Protein AF-A0A7J7MNA2-F1 (afdb_monomer)

Radius of gyration: 24.76 Å; Cα contacts (8 Å, |Δi|>4): 534; chains: 1; bounding box: 64×57×70 Å

Foldseek 3Di:
DDPPPLVVLPDDLVLLLVLLQVDALVLQCLCLVSDVSSVQSSLARQAHEADDDPPPADLPDDSLVVLVVSLVSRDHAHAYDAHADDPNRVRDDLVSVQVSLVSNLVHQHQYYHDHDPDPDAREDDQSNLSNQNHQYDADERYEDDHDPPRQARQNHQEDHYANYHDALVRVQSNQVSHQNHAYYHAHQDAYEEHEHEHQNHAYEADEHYYDAYHYHNPPNHAEYEYEYPDPPDPVVLVRVVVVVVVPQDYAEYEYEQVCVVSVVPPPDDDNYDYDHDDDDDPDPPPDDDDDDDDDDDDDDDDDDSDQDPVSLVSSLVSSVVSVVVPVVPDDDDDPVVSVVSVVD

pLDDT: mean 74.77, std 22.13, range [22.81, 98.69]

Organism: NCBI:txid39325

InterPro domains:
  IPR032675 Leucine-rich repeat domain superfamily [G3DSA:3.80.10.10] (104-239)
  IPR036047 F-box-like domain superfamily [SSF81383] (5-53)
  IPR055411 F-box/LRR-repeat protein 15/At3g58940/PEG3-like, LRR domain [PF24758] (98-234)

Mean predicted aligned error: 13.49 Å

Solvent-accessible surface area (backbone atoms only — not comparable to full-atom values): 20051 Å² total; per-residue (Å²): 133,83,80,78,75,60,60,80,73,63,56,54,69,72,56,52,49,57,54,41,70,76,37,45,47,72,58,28,51,59,45,24,76,79,35,85,80,38,49,62,53,52,36,45,50,39,59,47,36,48,72,55,58,95,86,76,66,59,97,87,64,54,69,62,60,51,52,53,50,47,66,70,60,47,76,44,66,43,34,30,44,35,41,40,45,56,60,86,71,82,75,79,51,71,68,57,53,49,52,48,43,52,59,50,59,80,41,69,33,27,31,44,36,43,37,48,64,53,96,67,70,45,70,60,56,78,49,62,75,66,43,62,54,23,30,33,44,34,42,24,34,29,34,56,70,81,58,92,84,60,68,45,32,59,48,19,31,34,43,36,38,32,46,44,51,54,54,57,70,58,51,36,47,37,46,53,34,14,69,50,26,29,34,42,38,35,33,66,28,73,45,62,62,45,58,44,50,34,57,47,22,29,35,41,34,43,25,38,48,69,76,45,67,44,82,36,67,44,80,50,29,33,37,40,35,46,38,66,88,68,83,86,56,78,81,55,54,62,55,51,48,54,43,57,68,66,56,84,67,35,51,34,41,37,35,35,54,78,54,53,75,74,57,81,74,64,96,53,88,67,90,40,51,76,45,73,49,67,94,72,72,79,81,75,82,86,75,85,89,80,88,81,93,78,84,92,82,84,89,83,95,85,87,86,87,72,83,49,73,68,56,48,50,53,50,52,52,45,53,50,52,53,58,65,74,47,72,88,70,70,94,80,86,55,82,74,64,60,63,57,71,74,76,113

Nearest PDB structures (foldseek):
  4fho-assembly1_A  TM=6.247E-01  e=8.316E-02  Listeria monocytogenes serotype 4b str. F2365
  4lsx-assembly2_B  TM=5.107E-01  e=1.032E-01  Arabidopsis thaliana
  2omu-assembly1_A  TM=5.010E-01  e=7.205E-01  Listeria monocytogenes EGD-e

Secondary structure (DSSP, 8-state):
------TTTTS-HHHHHHHHHTS-HHHHHHGGGT-TTTTTGGGG-SEEEEE--TTS--TT--HHHHHHHHHHH--S---EEEEEE-GGG----HHHHHHHHHHHTTS---EEEEEE--SSPEEPPGGGGG-TT-SEEEEESEE----TT----TT--EEEEES-B--HHHHHHHHHT-TT--EEEEEEEE-SEEEEE-TT--EEEEEEE-SEEEEES-TT--EEEEE-S---STHHHHHHHHHHHH-TT-SEEEEEHHHHTT-TT-SS--SSEEEEE----S---------------------SSPPPHHHHHHHHHHHHHHHHHTTTS-S---TTHHHHHTT-

Sequence (344 aa):
MGVFCDYISNLPDNVIERILLEFPMKDGAKTSVLSTKWRYKWAAVPQLKFYDSIDEIPANYSIVNIIDHVLLLHIGPIHKFELSHTCVNNMLSFRDMDRWIFVLSKYEIKKFILESWHETIYTLPYQLFSYQYLNYLKLRNCIFVPPPTFKGFPHLHTLDLQHVTISDDALESLVSNSPLLENLFLEFFNCSNLRINAPNLRNFYFDGIYNDIVLKNTVLLSTVGIYLESLIKDDKSERLTDFICSLLRIKELRMDTNLLKYSVQFDVDPPFYIHAMGFTMPPKNKKAQQEVIGDPSQDTPKQANKLNGEMLYTFLALCKRELETTKDVASGLSKDSWTKIREE

Structure (mmCIF, N/CA/C/O backbone):
data_AF-A0A7J7MNA2-F1
#
_entry.id   AF-A0A7J7MNA2-F1
#
loop_
_atom_site.group_PDB
_atom_site.id
_atom_site.type_symbol
_atom_site.label_atom_id
_atom_site.label_alt_id
_atom_site.label_comp_id
_atom_site.label_asym_id
_atom_site.label_entity_id
_atom_site.label_seq_id
_atom_site.pdbx_PDB_ins_code
_atom_site.Cartn_x
_atom_site.Cartn_y
_atom_site.Cartn_z
_atom_site.occupancy
_atom_site.B_iso_or_equiv
_atom_site.auth_seq_id
_atom_site.auth_comp_id
_atom_site.auth_asym_id
_atom_site.auth_atom_id
_atom_site.pdbx_PDB_model_num
ATOM 1 N N . MET A 1 1 ? -45.241 16.555 27.468 1.00 31.84 1 MET A N 1
ATOM 2 C CA . MET A 1 1 ? -43.804 16.213 27.497 1.00 31.84 1 MET A CA 1
ATOM 3 C C . MET A 1 1 ? -43.494 15.481 26.206 1.00 31.84 1 MET A C 1
ATOM 5 O O . MET A 1 1 ? -43.968 14.367 26.034 1.00 31.84 1 MET A O 1
ATOM 9 N N . GLY A 1 2 ? -42.836 16.139 25.251 1.00 38.50 2 GLY A N 1
ATOM 10 C CA . GLY A 1 2 ? -42.400 15.466 24.029 1.00 38.50 2 GLY A CA 1
ATOM 11 C C . GLY A 1 2 ? -41.222 14.565 24.370 1.00 38.50 2 GLY A C 1
ATOM 12 O O . GLY A 1 2 ? -40.230 15.051 24.905 1.00 38.50 2 GLY A O 1
ATOM 13 N N . VAL A 1 3 ? -41.349 13.266 24.114 1.00 41.75 3 VAL A N 1
ATOM 14 C CA . VAL A 1 3 ? -40.211 12.347 24.148 1.00 41.75 3 VAL A CA 1
ATOM 15 C C . VAL A 1 3 ? -39.294 12.783 23.009 1.00 41.75 3 VAL A C 1
ATOM 17 O O . VAL A 1 3 ? -39.605 12.550 21.842 1.00 41.75 3 VAL A O 1
ATOM 20 N N . PHE A 1 4 ? -38.211 13.492 23.326 1.00 47.28 4 PHE A N 1
ATOM 21 C CA . PHE A 1 4 ? -37.148 13.730 22.358 1.00 47.28 4 PHE A CA 1
ATOM 22 C C . PHE A 1 4 ? -36.574 12.358 22.008 1.00 47.28 4 PHE A C 1
ATOM 24 O O . PHE A 1 4 ? -35.925 11.715 22.831 1.00 47.28 4 PHE A O 1
ATOM 31 N N . CYS A 1 5 ? -36.911 11.855 20.821 1.00 56.78 5 CYS A N 1
ATOM 32 C CA . CYS A 1 5 ? -36.294 10.645 20.309 1.00 56.78 5 CYS A CA 1
ATOM 33 C C . CYS A 1 5 ? -34.819 10.963 20.087 1.00 56.78 5 CYS A C 1
ATOM 35 O O . CYS A 1 5 ? -34.480 11.778 19.235 1.00 56.78 5 CYS A O 1
ATOM 37 N N . ASP A 1 6 ? -33.951 10.336 20.872 1.00 70.56 6 ASP A N 1
ATOM 38 C CA . ASP A 1 6 ? -32.512 10.373 20.652 1.00 70.56 6 ASP A CA 1
ATOM 39 C C . ASP A 1 6 ? -32.195 9.561 19.385 1.00 70.56 6 ASP A C 1
ATOM 41 O O . ASP A 1 6 ? -31.918 8.359 19.423 1.00 70.56 6 ASP A O 1
ATOM 45 N N . TYR A 1 7 ? -32.359 10.209 18.229 1.00 75.44 7 TYR A N 1
ATOM 46 C CA . TYR A 1 7 ? -32.187 9.594 16.914 1.00 75.44 7 TYR A CA 1
ATOM 47 C C . TYR A 1 7 ? -30.751 9.108 16.702 1.00 75.44 7 TYR A C 1
ATOM 49 O O . TYR A 1 7 ? -30.550 8.070 16.078 1.00 75.44 7 TYR A O 1
ATOM 57 N N . ILE A 1 8 ? -29.764 9.809 17.272 1.00 77.25 8 ILE A N 1
ATOM 58 C CA . ILE A 1 8 ? -28.343 9.456 17.175 1.00 77.25 8 ILE A CA 1
ATOM 59 C C . ILE A 1 8 ? -28.063 8.171 17.959 1.00 77.25 8 ILE A C 1
ATOM 61 O O . ILE A 1 8 ? -27.385 7.274 17.456 1.00 77.25 8 ILE A O 1
ATOM 65 N N . SER A 1 9 ? -28.630 8.016 19.156 1.00 80.50 9 SER A N 1
ATOM 66 C CA . SER A 1 9 ? -28.522 6.764 19.916 1.00 80.50 9 SER A CA 1
ATOM 67 C C . SER A 1 9 ? -29.325 5.608 19.330 1.00 80.50 9 SER A C 1
ATOM 69 O O . SER A 1 9 ? -29.102 4.460 19.710 1.00 80.50 9 SER A O 1
ATOM 71 N N . ASN A 1 10 ? -30.282 5.859 18.443 1.00 83.38 10 ASN A N 1
ATOM 72 C CA . ASN A 1 10 ? -31.128 4.810 17.875 1.00 83.38 10 ASN A CA 1
ATOM 73 C C . ASN A 1 10 ? -30.722 4.387 16.461 1.00 83.38 10 ASN A C 1
ATOM 75 O O . ASN A 1 10 ? -31.427 3.584 15.852 1.00 83.38 10 ASN A O 1
ATOM 79 N N . LEU A 1 11 ? -29.577 4.861 15.959 1.00 85.25 11 LEU A N 1
ATOM 80 C CA . LEU A 1 11 ? -29.024 4.372 14.702 1.00 85.25 11 LEU A CA 1
ATOM 81 C C . LEU A 1 11 ? -28.681 2.871 14.789 1.00 85.25 11 LEU A C 1
ATOM 83 O O . LEU A 1 11 ? -28.098 2.432 15.785 1.00 85.25 11 LEU A O 1
ATOM 87 N N . PRO A 1 12 ? -29.011 2.082 13.752 1.00 87.25 12 PRO A N 1
ATOM 88 C CA . PRO A 1 12 ? -28.558 0.702 13.625 1.00 87.25 12 PRO A CA 1
ATOM 89 C C . PRO A 1 12 ? -27.028 0.583 13.602 1.00 87.25 12 PRO A C 1
ATOM 91 O O . PRO A 1 12 ? -26.333 1.448 13.066 1.00 87.25 12 PRO A O 1
ATOM 94 N N . ASP A 1 13 ? -26.501 -0.528 14.118 1.00 84.94 13 ASP A N 1
ATOM 95 C CA . ASP A 1 13 ? -25.053 -0.754 14.238 1.00 84.94 13 ASP A CA 1
ATOM 96 C C . ASP A 1 13 ? -24.308 -0.666 12.898 1.00 84.94 13 ASP A C 1
ATOM 98 O O . ASP A 1 13 ? -23.230 -0.080 12.833 1.00 84.94 13 ASP A O 1
ATOM 102 N N . ASN A 1 14 ? -24.903 -1.171 11.815 1.00 84.94 14 ASN A N 1
ATOM 103 C CA . ASN A 1 14 ? -24.329 -1.091 10.470 1.00 84.94 14 ASN A CA 1
ATOM 104 C C . ASN A 1 14 ? -24.251 0.352 9.940 1.00 84.94 14 ASN A C 1
ATOM 106 O O . ASN A 1 14 ? -23.348 0.679 9.172 1.00 84.94 14 ASN A O 1
ATOM 110 N N . VAL A 1 15 ? -25.183 1.224 10.338 1.00 86.94 15 VAL A N 1
ATOM 111 C CA . VAL A 1 15 ? -25.161 2.650 9.977 1.00 86.94 15 VAL A CA 1
ATOM 112 C C . VAL A 1 15 ? -24.070 3.368 10.760 1.00 86.94 15 VAL A C 1
ATOM 114 O O . VAL A 1 15 ? -23.292 4.116 10.175 1.00 86.94 15 VAL A O 1
ATOM 117 N N . ILE A 1 16 ? -23.966 3.096 12.063 1.00 87.50 16 ILE A N 1
ATOM 118 C CA . ILE A 1 16 ? -22.894 3.637 12.907 1.00 87.50 16 ILE A CA 1
ATOM 119 C C . ILE A 1 16 ? -21.526 3.235 12.346 1.00 87.50 16 ILE A C 1
ATOM 121 O O . ILE A 1 16 ? -20.652 4.086 12.205 1.00 87.50 16 ILE A O 1
ATOM 125 N N . GLU A 1 17 ? -21.348 1.966 11.972 1.00 86.25 17 GLU A N 1
ATOM 126 C CA . GLU A 1 17 ? -20.108 1.483 11.364 1.00 86.25 17 GLU A CA 1
ATOM 127 C C . GLU A 1 17 ? -19.784 2.236 10.066 1.00 86.25 17 GLU A C 1
ATOM 129 O O . GLU A 1 17 ? -18.680 2.758 9.932 1.00 86.25 17 GLU A O 1
ATOM 134 N N . ARG A 1 18 ? -20.749 2.382 9.144 1.00 87.00 18 ARG A N 1
ATOM 135 C CA . ARG A 1 18 ? -20.557 3.146 7.896 1.00 87.00 18 ARG A CA 1
ATOM 136 C C . ARG A 1 18 ? -20.163 4.597 8.147 1.00 87.00 18 ARG A C 1
ATOM 138 O O . ARG A 1 18 ? -19.276 5.093 7.463 1.00 87.00 18 ARG A O 1
ATOM 145 N N . ILE A 1 19 ? -20.776 5.255 9.129 1.00 87.62 19 ILE A N 1
ATOM 146 C CA . ILE A 1 19 ? -20.416 6.625 9.516 1.00 87.62 19 ILE A CA 1
ATOM 147 C C . ILE A 1 19 ? -18.974 6.664 10.030 1.00 87.62 19 ILE A C 1
ATOM 149 O O . ILE A 1 19 ? -18.183 7.490 9.583 1.00 87.62 19 ILE A O 1
ATOM 153 N N . LEU A 1 20 ? -18.609 5.759 10.942 1.00 88.44 20 LEU A N 1
ATOM 154 C CA . LEU A 1 20 ? -17.273 5.726 11.542 1.00 88.44 20 LEU A CA 1
ATOM 155 C C . LEU A 1 20 ? -16.167 5.400 10.530 1.00 88.44 20 LEU A C 1
ATOM 157 O O . LEU A 1 20 ? -15.056 5.901 10.679 1.00 88.44 20 LEU A O 1
ATOM 161 N N . LEU A 1 21 ? -16.461 4.620 9.484 1.00 87.56 21 LEU A N 1
ATOM 162 C CA . LEU A 1 21 ? -15.512 4.305 8.410 1.00 87.56 21 LEU A CA 1
ATOM 163 C C . LEU A 1 21 ? -15.071 5.535 7.598 1.00 87.56 21 LEU A C 1
ATOM 165 O O . LEU A 1 21 ? -14.014 5.495 6.959 1.00 87.56 21 LEU A O 1
ATOM 169 N N . GLU A 1 22 ? -15.845 6.618 7.620 1.00 85.81 22 GLU A N 1
ATOM 170 C CA . GLU A 1 22 ? -15.529 7.866 6.914 1.00 85.81 22 GLU A CA 1
ATOM 171 C C . GLU A 1 22 ? -14.580 8.771 7.710 1.00 85.81 22 GLU A C 1
ATOM 173 O O . GLU A 1 22 ? -13.930 9.640 7.133 1.00 85.81 22 GLU A O 1
ATOM 178 N N . PHE A 1 23 ? -14.452 8.551 9.021 1.00 81.62 23 PHE A N 1
ATOM 179 C CA . PHE A 1 23 ? -13.653 9.405 9.891 1.00 81.62 23 PHE A CA 1
ATOM 180 C C . PHE A 1 23 ? -12.226 8.877 10.100 1.00 81.62 23 PHE A C 1
ATOM 182 O O . PHE A 1 23 ? -12.006 7.665 10.181 1.00 81.62 23 PHE A O 1
ATOM 189 N N . PRO A 1 24 ? -11.236 9.775 10.264 1.00 82.81 24 PRO A N 1
ATOM 190 C CA . PRO A 1 24 ? -9.990 9.441 10.945 1.00 82.81 24 PRO A CA 1
ATOM 191 C C . PRO A 1 24 ? -10.261 8.907 12.357 1.00 82.81 24 PRO A C 1
ATOM 193 O O . PRO A 1 24 ? -11.239 9.295 13.002 1.00 82.81 24 PRO A O 1
ATOM 196 N N . MET A 1 25 ? -9.359 8.076 12.891 1.00 85.06 25 MET A N 1
ATOM 197 C CA . MET A 1 25 ? -9.582 7.423 14.193 1.00 85.06 25 MET A CA 1
ATOM 198 C C . MET A 1 25 ? -9.819 8.413 15.340 1.00 85.06 25 MET A C 1
ATOM 200 O O . MET A 1 25 ? -10.667 8.171 16.197 1.00 85.06 25 MET A O 1
ATOM 204 N N . LYS A 1 26 ? -9.118 9.554 15.335 1.00 80.25 26 LYS A N 1
ATOM 205 C CA . LYS A 1 26 ? -9.290 10.636 16.321 1.00 80.25 26 LYS A CA 1
ATOM 206 C C . LYS A 1 26 ? -10.728 11.163 16.342 1.00 80.25 26 LYS A C 1
ATOM 208 O O . LYS A 1 26 ? -11.269 11.430 17.414 1.00 80.25 26 LYS A O 1
ATOM 213 N N . ASP A 1 27 ? -11.348 11.293 15.176 1.00 82.69 27 ASP A N 1
ATOM 214 C CA . ASP A 1 27 ? -12.681 11.875 15.041 1.00 82.69 27 ASP A CA 1
ATOM 215 C C . ASP A 1 27 ? -13.768 10.834 15.295 1.00 82.69 27 ASP A C 1
ATOM 217 O O . ASP A 1 27 ? -14.723 11.109 16.022 1.00 82.69 27 ASP A O 1
ATOM 221 N N . GLY A 1 28 ? -13.550 9.595 14.846 1.00 85.81 28 GLY A N 1
ATOM 222 C CA . GLY A 1 28 ? -14.365 8.451 15.247 1.00 85.81 28 GLY A CA 1
ATOM 223 C C . GLY A 1 28 ? -14.410 8.290 16.770 1.00 85.81 28 GLY A C 1
ATOM 224 O O . GLY A 1 28 ? -15.488 8.147 17.342 1.00 85.81 28 GLY A O 1
ATOM 225 N N . ALA A 1 29 ? -13.272 8.411 17.459 1.00 86.25 29 ALA A N 1
ATOM 226 C CA . ALA A 1 29 ? -13.215 8.331 18.917 1.00 86.25 29 ALA A CA 1
ATOM 227 C C . ALA A 1 29 ? -13.966 9.479 19.616 1.00 86.25 29 ALA A C 1
ATOM 229 O O . ALA A 1 29 ? -14.576 9.254 20.662 1.00 86.25 29 ALA A O 1
ATOM 230 N N . LYS A 1 30 ? -14.007 10.693 19.044 1.00 86.44 30 LYS A N 1
ATOM 231 C CA . LYS A 1 30 ? -14.794 11.813 19.602 1.00 86.44 30 LYS A CA 1
ATOM 232 C C . LYS A 1 30 ? -16.297 11.530 19.591 1.00 86.44 30 LYS A C 1
ATOM 234 O O . LYS A 1 30 ? -16.997 12.018 20.469 1.00 86.44 30 LYS A O 1
ATOM 239 N N . THR A 1 31 ? -16.802 10.687 18.688 1.00 88.25 31 THR A N 1
ATOM 240 C CA . THR A 1 31 ? -18.223 10.280 18.706 1.00 88.25 31 THR A CA 1
ATOM 241 C C . THR A 1 31 ? -18.609 9.493 19.967 1.00 88.25 31 THR A C 1
ATOM 243 O O . THR A 1 31 ? -19.788 9.396 20.299 1.00 88.25 31 THR A O 1
ATOM 246 N N . SER A 1 32 ? -17.632 8.992 20.735 1.00 88.12 32 SER A N 1
ATOM 247 C CA . SER A 1 32 ? -17.867 8.261 21.987 1.00 88.12 32 SER A CA 1
ATOM 248 C C . SER A 1 32 ? -18.626 9.061 23.053 1.00 88.12 32 SER A C 1
ATOM 250 O O . SER A 1 32 ? -19.222 8.457 23.950 1.00 88.12 32 SER A O 1
ATOM 252 N N . VAL A 1 33 ? -18.627 10.399 22.963 1.00 87.69 33 VAL A N 1
ATOM 253 C CA . VAL A 1 33 ? -19.366 11.274 23.886 1.00 87.69 33 VAL A CA 1
ATOM 254 C C . VAL A 1 33 ? -20.834 11.466 23.504 1.00 87.69 33 VAL A C 1
ATOM 256 O O . VAL A 1 33 ? -21.588 11.983 24.322 1.00 87.69 33 VAL A O 1
ATOM 259 N N . LEU A 1 34 ? -21.250 11.048 22.299 1.00 85.81 34 LEU A N 1
ATOM 260 C CA . LEU A 1 34 ? -22.623 11.232 21.817 1.00 85.81 34 LEU A CA 1
ATOM 261 C C . LEU A 1 34 ? -23.620 10.436 22.659 1.00 85.81 34 LEU A C 1
ATOM 263 O O . LEU A 1 34 ? -24.640 10.971 23.077 1.00 85.81 34 LEU A O 1
ATOM 267 N N . SER A 1 35 ? -23.312 9.167 22.944 1.00 86.88 35 SER A N 1
ATOM 268 C CA . SER A 1 35 ? -24.078 8.363 23.895 1.00 86.88 35 SER A CA 1
ATOM 269 C C . SER A 1 35 ? -23.343 7.102 24.341 1.00 86.88 35 SER A C 1
ATOM 271 O O . SER A 1 35 ? -22.289 6.733 23.818 1.00 86.88 35 SER A O 1
ATOM 273 N N . THR A 1 36 ? -23.922 6.388 25.307 1.00 85.75 36 THR A N 1
ATOM 274 C CA . THR A 1 36 ? -23.393 5.104 25.791 1.00 85.75 36 THR A CA 1
ATOM 275 C C . THR A 1 36 ? -23.280 4.050 24.689 1.00 85.75 36 THR A C 1
ATOM 277 O O . THR A 1 36 ? -22.372 3.224 24.754 1.00 85.75 36 THR A O 1
ATOM 280 N N . LYS A 1 37 ? -24.140 4.098 23.661 1.00 85.88 37 LYS A N 1
ATOM 281 C CA . LYS A 1 37 ? -24.092 3.175 22.515 1.00 85.88 37 LYS A CA 1
ATOM 282 C C . LYS A 1 37 ? -22.932 3.463 21.564 1.00 85.88 37 LYS A C 1
ATOM 284 O O . LYS A 1 37 ? -22.404 2.527 20.976 1.00 85.88 37 LYS A O 1
ATOM 289 N N . TRP A 1 38 ? -22.511 4.722 21.443 1.00 89.75 38 TRP A N 1
ATOM 290 C CA . TRP A 1 38 ? -21.389 5.130 20.588 1.00 89.75 38 TRP A CA 1
ATOM 291 C C . TRP A 1 38 ? -20.026 4.923 21.248 1.00 89.75 38 TRP A C 1
ATOM 293 O O . TRP A 1 38 ? -19.025 4.744 20.553 1.00 89.75 38 TRP A O 1
ATOM 303 N N . ARG A 1 39 ? -19.990 4.896 22.588 1.00 88.38 39 ARG A N 1
ATOM 304 C CA . ARG A 1 39 ? -18.770 4.935 23.409 1.00 88.38 39 ARG A CA 1
ATOM 305 C C . ARG A 1 39 ? -17.627 4.031 22.933 1.00 88.38 39 ARG A C 1
ATOM 307 O O . ARG A 1 39 ? -16.478 4.464 22.956 1.00 88.38 39 ARG A O 1
ATOM 314 N N . TYR A 1 40 ? -17.939 2.810 22.498 1.00 88.81 40 TYR A N 1
ATOM 315 C CA . TYR A 1 40 ? -16.943 1.797 22.120 1.00 88.81 40 TYR A CA 1
ATOM 316 C C . TYR A 1 40 ? -17.005 1.367 20.649 1.00 88.81 40 TYR A C 1
ATOM 318 O O . TYR A 1 40 ? -16.247 0.493 20.242 1.00 88.81 40 TYR A O 1
ATOM 326 N N . LYS A 1 41 ? -17.884 1.962 19.831 1.00 90.50 41 LYS A N 1
ATOM 327 C CA . LYS A 1 41 ? -18.081 1.519 18.438 1.00 90.50 41 LYS A CA 1
ATOM 328 C C . LYS A 1 41 ? -16.858 1.775 17.565 1.00 90.50 41 LYS A C 1
ATOM 330 O O . LYS A 1 41 ? -16.518 0.940 16.735 1.00 90.50 41 LYS A O 1
ATOM 335 N N . TRP A 1 42 ? -16.152 2.876 17.813 1.00 90.69 42 TRP A N 1
ATOM 336 C CA . TRP A 1 42 ? -14.916 3.214 17.106 1.00 90.69 42 TRP A CA 1
ATOM 337 C C . TRP A 1 42 ? -13.813 2.153 17.285 1.00 90.69 42 TRP A C 1
ATOM 339 O O . TRP A 1 42 ? -13.039 1.930 16.362 1.00 90.69 42 TRP A O 1
ATOM 349 N N . ALA A 1 43 ? -13.769 1.452 18.425 1.00 91.25 43 ALA A N 1
ATOM 350 C CA . ALA A 1 43 ? -12.737 0.457 18.737 1.00 91.25 43 ALA A CA 1
ATOM 351 C C . ALA A 1 43 ? -12.918 -0.884 17.998 1.00 91.25 43 ALA A C 1
ATOM 353 O O . ALA A 1 43 ? -12.073 -1.769 18.103 1.00 91.25 43 ALA A O 1
ATOM 354 N N . ALA A 1 44 ? -14.025 -1.065 17.274 1.00 92.00 44 ALA A N 1
ATOM 355 C CA . ALA A 1 44 ? -14.271 -2.241 16.440 1.00 92.00 44 ALA A CA 1
ATOM 356 C C . ALA A 1 44 ? -14.094 -1.953 14.936 1.00 92.00 44 ALA A C 1
ATOM 358 O O . ALA A 1 44 ? -14.240 -2.860 14.119 1.00 92.00 44 ALA A O 1
ATOM 359 N N . VAL A 1 45 ? -13.789 -0.705 14.558 1.00 92.44 45 VAL A N 1
ATOM 360 C CA . VAL A 1 45 ? -13.751 -0.266 13.157 1.00 92.44 45 VAL A CA 1
ATOM 361 C C . VAL A 1 45 ? -12.558 -0.893 12.425 1.00 92.44 45 VAL A C 1
ATOM 363 O O . VAL A 1 45 ? -11.414 -0.637 12.790 1.00 92.44 45 VAL A O 1
ATOM 366 N N . PRO A 1 46 ? -12.763 -1.648 11.331 1.00 93.94 46 PRO A N 1
ATOM 367 C CA . PRO A 1 46 ? -11.686 -2.403 10.686 1.00 93.94 46 PRO A CA 1
ATOM 368 C C . PRO A 1 46 ? -10.684 -1.554 9.887 1.00 93.94 46 PRO A C 1
ATOM 370 O O . PRO A 1 46 ? -9.776 -2.108 9.257 1.00 93.94 46 PRO A O 1
ATOM 373 N N . GLN A 1 47 ? -10.864 -0.232 9.853 1.00 94.19 47 GLN A N 1
ATOM 374 C CA . GLN A 1 47 ? -10.023 0.706 9.117 1.00 94.19 47 GLN A CA 1
ATOM 375 C C . GLN A 1 47 ? -9.414 1.731 10.068 1.00 94.19 47 GLN A C 1
ATOM 377 O O . GLN A 1 47 ? -10.097 2.642 10.524 1.00 94.19 47 GLN A O 1
ATOM 382 N N . LEU A 1 48 ? -8.115 1.604 10.315 1.00 94.44 48 LEU A N 1
ATOM 383 C CA . LEU A 1 48 ? -7.363 2.543 11.129 1.00 94.44 48 LEU A CA 1
ATOM 384 C C . LEU A 1 48 ? -6.699 3.571 10.215 1.00 94.44 48 LEU A C 1
ATOM 386 O O . LEU A 1 48 ? -5.819 3.224 9.428 1.00 94.44 48 LEU A O 1
ATOM 390 N N . LYS A 1 49 ? -7.155 4.822 10.297 1.00 91.69 49 LYS A N 1
ATOM 391 C CA . LYS A 1 49 ? -6.636 5.950 9.515 1.00 91.69 49 LYS A CA 1
ATOM 392 C C . LYS A 1 49 ? -6.079 7.018 10.447 1.00 91.69 49 LYS A C 1
ATOM 394 O O . LYS A 1 49 ? -6.809 7.544 11.297 1.00 91.69 49 LYS A O 1
ATOM 399 N N . PHE A 1 50 ? -4.807 7.340 10.261 1.00 88.00 50 PHE A N 1
ATOM 400 C CA . PHE A 1 50 ? -4.069 8.326 11.032 1.00 88.00 50 PHE A CA 1
ATOM 401 C C . PHE A 1 50 ? -3.461 9.360 10.086 1.00 88.00 50 PHE A C 1
ATOM 403 O O . PHE A 1 50 ? -2.647 9.031 9.222 1.00 88.00 50 PHE A O 1
ATOM 410 N N . TYR A 1 51 ? -3.868 10.611 10.277 1.00 80.81 51 TYR A N 1
ATOM 411 C CA . TYR A 1 51 ? -3.386 11.759 9.526 1.00 80.81 51 TYR A CA 1
ATOM 412 C C . TYR A 1 51 ? -2.886 12.796 10.518 1.00 80.81 51 TYR A C 1
ATOM 414 O O . TYR A 1 51 ? -3.626 13.167 11.432 1.00 80.81 51 TYR A O 1
ATOM 422 N N . ASP A 1 52 ? -1.668 13.283 10.313 1.00 69.75 52 ASP A N 1
ATOM 423 C CA . ASP A 1 52 ? -1.247 14.520 10.954 1.00 69.75 52 ASP A CA 1
ATOM 424 C C . ASP A 1 52 ? -1.672 15.683 10.059 1.00 69.75 52 ASP A C 1
ATOM 426 O O . ASP A 1 52 ? -1.097 15.914 8.999 1.00 69.75 52 ASP A O 1
ATOM 430 N N . SER A 1 53 ? -2.737 16.388 10.440 1.00 56.91 53 SER A N 1
ATOM 431 C CA . SER A 1 53 ? -3.060 17.671 9.820 1.00 56.91 53 SER A CA 1
ATOM 432 C C . SER A 1 53 ? -2.149 18.744 10.409 1.00 56.91 53 SER A C 1
ATOM 434 O O . SER A 1 53 ? -2.077 18.886 11.632 1.00 56.91 53 SER A O 1
ATOM 436 N N . ILE A 1 54 ? -1.521 19.527 9.534 1.00 52.31 54 ILE A N 1
ATOM 437 C CA . ILE A 1 54 ? -0.567 20.603 9.850 1.00 52.31 54 ILE A CA 1
ATOM 438 C C . ILE A 1 54 ? -1.146 21.632 10.849 1.00 52.31 54 ILE A C 1
ATOM 440 O O . ILE A 1 54 ? -0.392 22.223 11.616 1.00 52.31 54 ILE A O 1
ATOM 444 N N . ASP A 1 55 ? -2.475 21.776 10.909 1.00 52.16 55 ASP A N 1
ATOM 445 C CA . ASP A 1 55 ? -3.141 22.878 11.614 1.00 52.16 55 ASP A CA 1
ATOM 446 C C . ASP A 1 55 ? -3.787 22.512 12.973 1.00 52.16 55 ASP A C 1
ATOM 448 O O . ASP A 1 55 ? -4.265 23.401 13.674 1.00 52.16 55 ASP A O 1
ATOM 452 N N . GLU A 1 56 ? -3.809 21.237 13.399 1.00 52.97 56 GLU A N 1
ATOM 453 C CA . GLU A 1 56 ? -4.633 20.808 14.559 1.00 52.97 56 GLU A CA 1
ATOM 454 C C . GLU A 1 56 ? -3.903 20.064 15.690 1.00 52.97 56 GLU A C 1
ATOM 456 O O . GLU A 1 56 ? -4.547 19.431 16.542 1.00 52.97 56 GLU A O 1
ATOM 461 N N . ILE A 1 57 ? -2.572 20.076 15.719 1.00 53.59 57 ILE A N 1
ATOM 462 C CA . ILE A 1 57 ? -1.820 19.315 16.721 1.00 53.59 57 ILE A CA 1
ATOM 463 C C . ILE A 1 57 ? -1.153 20.289 17.695 1.00 53.59 57 ILE A C 1
ATOM 465 O O . ILE A 1 57 ? -0.108 20.850 17.373 1.00 53.59 57 ILE A O 1
ATOM 469 N N . PRO A 1 58 ? -1.732 20.512 18.895 1.00 54.62 58 PRO A N 1
ATOM 470 C CA . PRO A 1 58 ? -1.061 21.255 19.954 1.00 54.62 58 PRO A CA 1
ATOM 471 C C . PRO A 1 58 ? 0.325 20.662 20.219 1.00 54.62 58 PRO A C 1
ATOM 473 O O . PRO A 1 58 ? 0.479 19.445 20.167 1.00 54.62 58 PRO A O 1
ATOM 476 N N . ALA A 1 59 ? 1.303 21.484 20.601 1.00 55.28 59 ALA A N 1
ATOM 477 C CA . ALA A 1 59 ? 2.692 21.064 20.843 1.00 55.28 59 ALA A CA 1
ATOM 478 C C . ALA A 1 59 ? 2.870 19.876 21.828 1.00 55.28 59 ALA A C 1
ATOM 480 O O . ALA A 1 59 ? 3.922 19.248 21.847 1.00 55.28 59 ALA A O 1
ATOM 481 N N . ASN A 1 60 ? 1.842 19.535 22.617 1.00 54.50 60 ASN A N 1
ATOM 482 C CA . ASN A 1 60 ? 1.829 18.401 23.552 1.00 54.50 60 ASN A CA 1
ATOM 483 C C . ASN A 1 60 ? 1.145 17.125 23.018 1.00 54.50 60 ASN A C 1
ATOM 485 O O . ASN A 1 60 ? 0.993 16.154 23.759 1.00 54.50 60 ASN A O 1
ATOM 489 N N . TYR A 1 61 ? 0.676 17.108 21.771 1.00 63.84 61 TYR A N 1
ATOM 490 C CA . TYR A 1 61 ? 0.006 15.950 21.186 1.00 63.84 61 TYR A CA 1
ATOM 491 C C . TYR A 1 61 ? 1.011 15.071 20.429 1.00 63.84 61 TYR A C 1
ATOM 493 O O . TYR A 1 61 ? 1.673 15.521 19.498 1.00 63.84 61 TYR A O 1
ATOM 501 N N . SER A 1 62 ? 1.091 13.793 20.803 1.00 75.56 62 SER A N 1
ATOM 502 C CA . SER A 1 62 ? 1.912 12.803 20.105 1.00 75.56 62 SER A CA 1
ATOM 503 C C . SER A 1 62 ? 1.025 11.813 19.362 1.00 75.56 62 SER A C 1
ATOM 505 O O . SER A 1 62 ? 0.274 11.063 19.991 1.00 75.56 62 SER A O 1
ATOM 507 N N . ILE A 1 63 ? 1.135 11.779 18.030 1.00 79.94 63 ILE A N 1
ATOM 508 C CA . ILE A 1 63 ? 0.485 10.758 17.196 1.00 79.94 63 ILE A CA 1
ATOM 509 C C . ILE A 1 63 ? 0.887 9.342 17.627 1.00 79.94 63 ILE A C 1
ATOM 511 O O . ILE A 1 63 ? 0.065 8.430 17.569 1.00 79.94 63 ILE A O 1
ATOM 515 N N . VAL A 1 64 ? 2.102 9.176 18.166 1.00 84.94 64 VAL A N 1
ATOM 516 C CA . VAL A 1 64 ? 2.583 7.894 18.692 1.00 84.94 64 VAL A CA 1
ATOM 517 C C . VAL A 1 64 ? 1.667 7.385 19.802 1.00 84.94 64 VAL A C 1
ATOM 519 O O . VAL A 1 64 ? 1.202 6.249 19.746 1.00 84.94 64 VAL A O 1
ATOM 522 N N . ASN A 1 65 ? 1.336 8.247 20.766 1.00 84.44 65 ASN A N 1
ATOM 523 C CA . ASN A 1 65 ? 0.462 7.884 21.882 1.00 84.44 65 ASN A CA 1
ATOM 524 C C . ASN A 1 65 ? -0.960 7.558 21.412 1.00 84.44 65 ASN A C 1
ATOM 526 O O . ASN A 1 65 ? -1.603 6.681 21.982 1.00 84.44 65 ASN A O 1
ATOM 530 N N . ILE A 1 66 ? -1.456 8.247 20.376 1.00 84.62 66 ILE A N 1
ATOM 531 C CA . ILE A 1 66 ? -2.776 7.963 19.797 1.00 84.62 66 ILE A CA 1
ATOM 532 C C . ILE A 1 66 ? -2.779 6.580 19.162 1.00 84.62 66 ILE A C 1
ATOM 534 O O . ILE A 1 66 ? -3.668 5.786 19.454 1.00 84.62 66 ILE A O 1
ATOM 538 N N . ILE A 1 67 ? -1.799 6.289 18.304 1.00 89.50 67 ILE A N 1
ATOM 539 C CA . ILE A 1 67 ? -1.724 5.005 17.606 1.00 89.50 67 ILE A CA 1
ATOM 540 C C . ILE A 1 67 ? -1.553 3.874 18.619 1.00 89.50 67 ILE A C 1
ATOM 542 O O . ILE A 1 67 ? -2.294 2.897 18.553 1.00 89.50 67 ILE A O 1
ATOM 546 N N . ASP A 1 68 ? -0.668 4.033 19.606 1.00 90.00 68 ASP A N 1
ATOM 547 C CA . ASP A 1 68 ? -0.491 3.060 20.687 1.00 90.00 68 ASP A CA 1
ATOM 548 C C . ASP A 1 68 ? -1.794 2.812 21.453 1.00 90.00 68 ASP A C 1
ATOM 550 O O . ASP A 1 68 ? -2.168 1.664 21.688 1.00 90.00 68 ASP A O 1
ATOM 554 N N . HIS A 1 69 ? -2.513 3.875 21.818 1.00 88.62 69 HIS A N 1
ATOM 555 C CA . HIS A 1 69 ? -3.768 3.756 22.551 1.00 88.62 69 HIS A CA 1
ATOM 556 C C . HIS A 1 69 ? -4.871 3.102 21.713 1.00 88.62 69 HIS A C 1
ATOM 558 O O . HIS A 1 69 ? -5.596 2.245 22.215 1.00 88.62 69 HIS A O 1
ATOM 564 N N . VAL A 1 70 ? -4.979 3.467 20.433 1.00 90.44 70 VAL A N 1
ATOM 565 C CA . VAL A 1 70 ? -5.938 2.864 19.504 1.00 90.44 70 VAL A CA 1
ATOM 566 C C . VAL A 1 70 ? -5.629 1.383 19.315 1.00 90.44 70 VAL A C 1
ATOM 568 O O . VAL A 1 70 ? -6.528 0.571 19.489 1.00 90.44 70 VAL A O 1
ATOM 571 N N . LEU A 1 71 ? -4.377 1.013 19.032 1.00 92.75 71 LEU A N 1
ATOM 572 C CA . LEU A 1 71 ? -3.979 -0.388 18.863 1.00 92.75 71 LEU A CA 1
ATOM 573 C C . LEU A 1 71 ? -4.175 -1.211 20.143 1.00 92.75 71 LEU A C 1
ATOM 575 O O . LEU A 1 71 ? -4.512 -2.388 20.054 1.00 92.75 71 LEU A O 1
ATOM 579 N N . LEU A 1 72 ? -3.985 -0.607 21.322 1.00 92.75 72 LEU A N 1
ATOM 580 C CA . LEU A 1 72 ? -4.211 -1.258 22.614 1.00 92.75 72 LEU A CA 1
ATOM 581 C C . LEU A 1 72 ? -5.699 -1.511 22.896 1.00 92.75 72 LEU A C 1
ATOM 583 O O . LEU A 1 72 ? -6.043 -2.540 23.472 1.00 92.75 72 LEU A O 1
ATOM 587 N N . LEU A 1 73 ? -6.568 -0.563 22.538 1.00 91.31 73 LEU A N 1
ATOM 588 C CA . LEU A 1 73 ? -8.009 -0.643 22.789 1.00 91.31 73 LEU A CA 1
ATOM 589 C C . LEU A 1 73 ? -8.797 -1.320 21.664 1.00 91.31 73 LEU A C 1
ATOM 591 O O . LEU A 1 73 ? -9.994 -1.554 21.832 1.00 91.31 73 LEU A O 1
ATOM 595 N N . HIS A 1 74 ? -8.164 -1.604 20.527 1.00 93.69 74 HIS A N 1
ATOM 596 C CA . HIS A 1 74 ? -8.834 -2.189 19.373 1.00 93.69 74 HIS A CA 1
ATOM 597 C C . HIS A 1 74 ? -9.319 -3.609 19.679 1.00 93.69 74 HIS A C 1
ATOM 599 O O . HIS A 1 74 ? -8.541 -4.467 20.091 1.00 93.69 74 HIS A O 1
ATOM 605 N N . ILE A 1 75 ? -10.608 -3.862 19.458 1.00 92.38 75 ILE A N 1
ATOM 606 C CA . ILE A 1 75 ? -11.266 -5.148 19.754 1.00 92.38 75 ILE A CA 1
ATOM 607 C C . ILE A 1 75 ? -11.774 -5.871 18.499 1.00 92.38 75 ILE A C 1
ATOM 609 O O . ILE A 1 75 ? -12.298 -6.979 18.597 1.00 92.38 75 ILE A O 1
ATOM 613 N N . GLY A 1 76 ? -11.653 -5.248 17.326 1.00 91.69 76 GLY A N 1
ATOM 614 C CA . GLY A 1 76 ? -12.116 -5.797 16.052 1.00 91.69 76 GLY A CA 1
ATOM 615 C C . GLY A 1 76 ? -10.991 -6.354 15.174 1.00 91.69 76 GLY A C 1
ATOM 616 O O . GLY A 1 76 ? -9.811 -6.269 15.518 1.00 91.69 76 GLY A O 1
ATOM 617 N N . PRO A 1 77 ? -11.328 -6.884 13.985 1.00 94.88 77 PRO A N 1
ATOM 618 C CA . PRO A 1 77 ? -10.328 -7.115 12.950 1.00 94.88 77 PRO A CA 1
ATOM 619 C C . PRO A 1 77 ? -9.700 -5.786 12.509 1.00 94.88 77 PRO A C 1
ATOM 621 O O . PRO A 1 77 ? -10.297 -4.721 12.668 1.00 94.88 77 PRO A O 1
ATOM 624 N N . ILE A 1 78 ? -8.513 -5.844 11.909 1.00 96.62 78 ILE A N 1
ATOM 625 C CA . ILE A 1 78 ? -7.889 -4.707 11.225 1.00 96.62 78 ILE A CA 1
ATOM 626 C C . ILE A 1 78 ? -7.629 -5.151 9.792 1.00 96.62 78 ILE A C 1
ATOM 628 O O . ILE A 1 78 ? -6.821 -6.039 9.548 1.00 96.62 78 ILE A O 1
ATOM 632 N N . HIS A 1 79 ? -8.337 -4.544 8.843 1.00 96.81 79 HIS A N 1
ATOM 633 C CA . HIS A 1 79 ? -8.176 -4.826 7.416 1.00 96.81 79 HIS A CA 1
ATOM 634 C C . HIS A 1 79 ? -7.442 -3.705 6.687 1.00 96.81 79 HIS A C 1
ATOM 636 O O . HIS A 1 79 ? -6.838 -3.948 5.643 1.00 96.81 79 HIS A O 1
ATOM 642 N N . LYS A 1 80 ? -7.511 -2.475 7.199 1.00 97.44 80 LYS A N 1
ATOM 643 C CA . LYS A 1 80 ? -6.826 -1.321 6.625 1.00 97.44 80 LYS A CA 1
ATOM 644 C C . LYS A 1 80 ? -6.055 -0.590 7.710 1.00 97.44 80 LYS A C 1
ATOM 646 O O . LYS A 1 80 ? -6.631 -0.242 8.737 1.00 97.44 80 LYS A O 1
ATOM 651 N N . PHE A 1 81 ? -4.789 -0.320 7.431 1.00 97.00 81 PHE A N 1
ATOM 652 C CA . PHE A 1 81 ? -3.967 0.599 8.200 1.00 97.00 81 PHE A CA 1
ATOM 653 C C . PHE A 1 81 ? -3.422 1.672 7.262 1.00 97.00 81 PHE A C 1
ATOM 655 O O . PHE A 1 81 ? -2.849 1.360 6.217 1.00 97.00 81 PHE A O 1
ATOM 662 N N . GLU A 1 82 ? -3.636 2.927 7.627 1.00 94.94 82 GLU A N 1
ATOM 663 C CA . GLU A 1 82 ? -3.180 4.090 6.886 1.00 94.94 82 GLU A CA 1
ATOM 664 C C . GLU A 1 82 ? -2.556 5.085 7.851 1.00 94.94 82 GLU A C 1
ATOM 666 O O . GLU A 1 82 ? -3.221 5.582 8.760 1.00 94.94 82 GLU A O 1
ATOM 671 N N . LEU A 1 83 ? -1.274 5.354 7.639 1.00 91.19 83 LEU A N 1
ATOM 672 C CA . LEU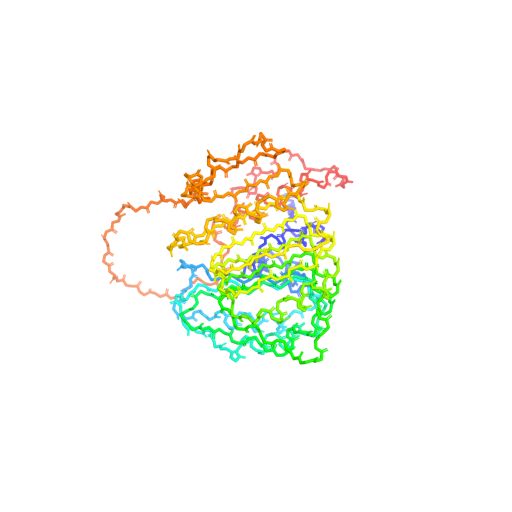 A 1 83 ? -0.521 6.372 8.347 1.00 91.19 83 LEU A CA 1
ATOM 673 C C . LEU A 1 83 ? 0.056 7.338 7.320 1.00 91.19 83 LEU A C 1
ATOM 675 O O . LEU A 1 83 ? 0.951 6.967 6.564 1.00 91.19 83 LEU A O 1
ATOM 679 N N . SER A 1 84 ? -0.437 8.573 7.319 1.00 86.19 84 SER A N 1
ATOM 680 C CA . SER A 1 84 ? 0.165 9.674 6.570 1.00 86.19 84 SER A CA 1
ATOM 681 C C . SER A 1 84 ? 0.632 10.743 7.545 1.00 86.19 84 SER A C 1
ATOM 683 O O . SER A 1 84 ? -0.169 11.440 8.172 1.00 86.19 84 SER A O 1
ATOM 685 N N . HIS A 1 85 ? 1.949 10.848 7.679 1.00 75.56 85 HIS A N 1
ATOM 686 C CA . HIS A 1 85 ? 2.599 11.675 8.681 1.00 75.56 85 HIS A CA 1
ATOM 687 C C . HIS A 1 85 ? 3.334 12.844 8.019 1.00 75.56 85 HIS A C 1
ATOM 689 O O . HIS A 1 85 ? 4.345 12.652 7.340 1.00 75.56 85 HIS A O 1
ATOM 695 N N . THR A 1 86 ? 2.837 14.063 8.239 1.00 62.88 86 THR A N 1
ATOM 696 C CA . THR A 1 86 ? 3.522 15.298 7.838 1.00 62.88 86 THR A CA 1
ATOM 697 C C . THR A 1 86 ? 4.526 15.680 8.925 1.00 62.88 86 THR A C 1
ATOM 699 O O . THR A 1 86 ? 4.148 15.775 10.088 1.00 62.88 86 THR A O 1
ATOM 702 N N . CYS A 1 87 ? 5.782 15.925 8.562 1.00 57.22 87 CYS A N 1
ATOM 703 C CA . CYS A 1 87 ? 6.976 16.085 9.420 1.00 57.22 87 CYS A CA 1
ATOM 704 C C . CYS A 1 87 ? 6.943 17.139 10.524 1.00 5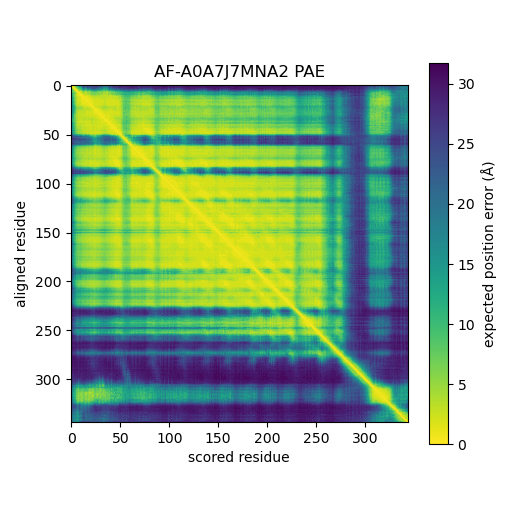7.22 87 CYS A C 1
ATOM 706 O O . CYS A 1 87 ? 7.959 17.365 11.173 1.00 57.22 87 CYS A O 1
ATOM 708 N N . VAL A 1 88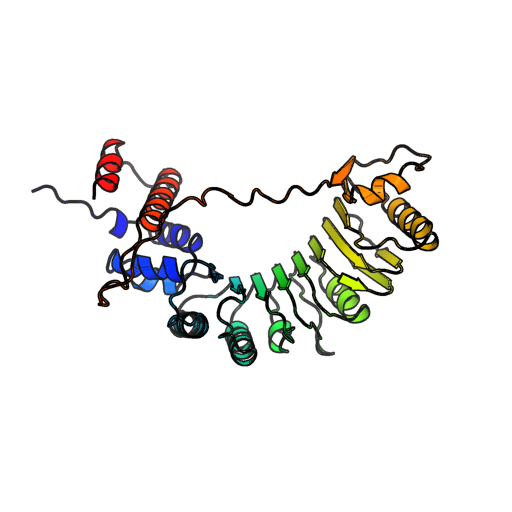 ? 5.823 17.825 10.715 1.00 53.75 88 VAL A N 1
ATOM 709 C CA . VAL A 1 88 ? 5.734 19.080 11.458 1.00 53.75 88 VAL A CA 1
ATOM 710 C C . VAL A 1 88 ? 6.233 18.936 12.899 1.00 53.75 88 VAL A C 1
ATOM 712 O O . VAL A 1 88 ? 6.753 19.899 13.448 1.00 53.75 88 VAL A O 1
ATOM 715 N N . ASN A 1 89 ? 6.178 17.733 13.487 1.00 55.19 89 ASN A N 1
ATOM 716 C CA . ASN A 1 89 ? 6.470 17.551 14.909 1.00 55.19 89 ASN A CA 1
ATOM 717 C C . ASN A 1 89 ? 7.631 16.601 15.257 1.00 55.19 89 ASN A C 1
ATOM 719 O O . ASN A 1 89 ? 7.859 16.408 16.445 1.00 55.19 89 ASN A O 1
ATOM 723 N N . ASN A 1 90 ? 8.367 16.004 14.302 1.00 56.12 90 ASN A N 1
ATOM 724 C CA . ASN A 1 90 ? 9.558 15.145 14.546 1.00 56.12 90 ASN A CA 1
ATOM 725 C C . ASN A 1 90 ? 9.456 14.082 15.676 1.00 56.12 90 ASN A C 1
ATOM 727 O O . ASN A 1 90 ? 10.469 13.562 16.138 1.00 56.12 90 ASN A O 1
ATOM 731 N N . MET A 1 91 ? 8.249 13.722 16.122 1.00 63.22 91 MET A N 1
ATOM 732 C CA . MET A 1 91 ? 8.031 12.854 17.290 1.00 63.22 91 MET A CA 1
ATOM 733 C C . MET A 1 91 ? 7.881 11.371 16.936 1.00 63.22 91 MET A C 1
ATOM 735 O O . MET A 1 91 ? 7.780 10.535 17.831 1.00 63.22 91 MET A O 1
ATOM 739 N N . LEU A 1 92 ? 7.843 11.033 15.647 1.00 74.62 92 LEU A N 1
ATOM 740 C CA . LEU A 1 92 ? 7.675 9.663 15.179 1.00 74.62 92 LEU A CA 1
ATOM 741 C C . LEU A 1 92 ? 9.042 8.986 15.016 1.00 74.62 92 LEU A C 1
ATOM 743 O O . LEU A 1 92 ? 9.789 9.325 14.099 1.00 74.62 92 LEU A O 1
ATOM 747 N N . SER A 1 93 ? 9.374 8.017 15.872 1.00 84.12 93 SER A N 1
ATOM 748 C CA . SER A 1 93 ? 10.607 7.240 15.710 1.00 84.12 93 SER A CA 1
ATOM 749 C C . SER A 1 93 ? 10.397 6.019 14.809 1.00 84.12 93 SER A C 1
ATOM 751 O O . SER A 1 93 ? 9.311 5.440 14.749 1.00 84.12 93 SER A O 1
ATOM 753 N N . PHE A 1 94 ? 11.463 5.556 14.151 1.00 86.19 94 PHE A N 1
ATOM 754 C CA . PHE A 1 94 ? 11.428 4.309 13.374 1.00 86.19 94 PHE A CA 1
ATOM 755 C C . PHE A 1 94 ? 11.073 3.092 14.241 1.00 86.19 94 PHE A C 1
ATOM 757 O O . PHE A 1 94 ? 10.379 2.190 13.784 1.00 86.19 94 PHE A O 1
ATOM 764 N N . ARG A 1 95 ? 11.451 3.110 15.528 1.00 89.38 95 ARG A N 1
ATOM 765 C CA . ARG A 1 95 ? 11.100 2.057 16.492 1.00 89.38 95 ARG A CA 1
ATOM 766 C C . ARG A 1 95 ? 9.590 1.967 16.728 1.00 89.38 95 ARG A C 1
ATOM 768 O O . ARG A 1 95 ? 9.072 0.868 16.922 1.00 89.38 95 ARG A O 1
ATOM 775 N N . ASP A 1 96 ? 8.891 3.099 16.733 1.00 89.56 96 ASP A N 1
ATOM 776 C CA . ASP A 1 96 ? 7.435 3.118 16.892 1.00 89.56 96 ASP A CA 1
ATOM 777 C C . ASP A 1 96 ? 6.751 2.481 15.684 1.00 89.56 96 ASP A C 1
ATOM 779 O O . ASP A 1 96 ? 5.900 1.609 15.854 1.00 89.56 96 ASP A O 1
ATOM 783 N N . MET A 1 97 ? 7.205 2.822 14.474 1.00 89.88 97 MET A N 1
ATOM 784 C CA . MET A 1 97 ? 6.719 2.203 13.239 1.00 89.88 97 MET A CA 1
ATOM 785 C C . MET A 1 97 ? 6.991 0.696 13.201 1.00 89.88 97 MET A C 1
ATOM 787 O O . MET A 1 97 ? 6.074 -0.074 12.911 1.00 89.88 97 MET A O 1
ATOM 791 N N . ASP A 1 98 ? 8.195 0.257 13.581 1.00 93.50 98 ASP A N 1
ATOM 792 C CA . ASP A 1 98 ? 8.541 -1.168 13.648 1.00 93.50 98 ASP A CA 1
ATOM 793 C C . ASP A 1 98 ? 7.601 -1.933 14.581 1.00 93.50 98 ASP A C 1
ATOM 795 O O . ASP A 1 98 ? 7.094 -3.007 14.245 1.00 93.50 98 ASP A O 1
ATOM 799 N N . ARG A 1 99 ? 7.329 -1.359 15.758 1.00 94.69 99 ARG A N 1
ATOM 800 C CA . ARG A 1 99 ? 6.408 -1.928 16.743 1.00 94.69 99 ARG A CA 1
ATOM 801 C C . ARG A 1 99 ? 4.989 -2.026 16.188 1.00 94.69 99 ARG A C 1
ATOM 803 O O . ARG A 1 99 ? 4.346 -3.056 16.386 1.00 94.69 99 ARG A O 1
ATOM 810 N N . TRP A 1 100 ? 4.495 -1.006 15.491 1.00 95.25 100 TRP A N 1
ATOM 811 C CA . TRP A 1 100 ? 3.152 -1.040 14.907 1.00 95.25 100 TRP A CA 1
ATOM 812 C C . TRP A 1 100 ? 3.040 -2.062 13.788 1.00 95.25 100 TRP A C 1
ATOM 814 O O . TRP A 1 100 ? 2.106 -2.857 13.801 1.00 95.25 100 TRP A O 1
ATOM 824 N N . ILE A 1 101 ? 4.012 -2.119 12.877 1.00 96.12 101 ILE A N 1
ATOM 825 C CA . ILE A 1 101 ? 4.050 -3.131 11.814 1.00 96.12 101 ILE A CA 1
ATOM 826 C C . ILE A 1 101 ? 4.126 -4.539 12.430 1.00 96.12 101 ILE A C 1
ATOM 828 O O . ILE A 1 101 ? 3.415 -5.452 12.012 1.00 96.12 101 ILE A O 1
ATOM 832 N N . PHE A 1 102 ? 4.895 -4.725 13.505 1.00 96.44 102 PHE A N 1
ATOM 833 C CA . PHE A 1 102 ? 4.894 -5.987 14.243 1.00 96.44 102 PHE A CA 1
ATOM 834 C C . PHE A 1 102 ? 3.520 -6.324 14.843 1.00 96.44 102 PHE A C 1
ATOM 836 O O . PHE A 1 102 ? 3.059 -7.457 14.712 1.00 96.44 102 PHE A O 1
ATOM 843 N N . VAL A 1 103 ? 2.834 -5.378 15.488 1.00 96.00 103 VAL A N 1
ATOM 844 C CA . VAL A 1 103 ? 1.489 -5.615 16.044 1.00 96.00 103 VAL A CA 1
ATOM 845 C C . VAL A 1 103 ? 0.489 -5.955 14.937 1.00 96.00 103 VAL A C 1
ATOM 847 O O . VAL A 1 103 ? -0.275 -6.909 15.079 1.00 96.00 103 VAL A O 1
ATOM 850 N N . LEU A 1 104 ? 0.530 -5.221 13.825 1.00 96.81 104 LEU A N 1
ATOM 851 C CA . LEU A 1 104 ? -0.352 -5.397 12.673 1.00 96.81 104 LEU A CA 1
ATOM 852 C C . LEU A 1 104 ? -0.146 -6.745 11.965 1.00 96.81 104 LEU A C 1
ATOM 854 O O . LEU A 1 104 ? -1.107 -7.272 11.415 1.00 96.81 104 LEU A O 1
ATOM 858 N N . SER A 1 105 ? 1.042 -7.357 12.057 1.00 95.56 105 SER A N 1
ATOM 859 C CA . SER A 1 105 ? 1.304 -8.710 11.522 1.00 95.56 105 SER A CA 1
ATOM 860 C C . SER A 1 105 ? 0.417 -9.811 12.110 1.00 95.56 105 SER A C 1
ATOM 862 O O . SER A 1 105 ? 0.296 -10.887 11.532 1.00 95.56 105 SER A O 1
ATOM 864 N N . LYS A 1 106 ? -0.237 -9.543 13.244 1.00 94.19 106 LYS A N 1
ATOM 865 C CA . LYS A 1 106 ? -1.193 -10.457 13.882 1.00 94.19 106 LYS A CA 1
ATOM 866 C C . LYS A 1 106 ? -2.592 -10.393 13.259 1.00 94.19 106 LYS A C 1
ATOM 868 O O . LYS A 1 106 ? -3.458 -11.170 13.650 1.00 94.19 106 LYS A O 1
ATOM 873 N N . TYR A 1 107 ? -2.819 -9.465 12.331 1.00 95.81 107 TYR A N 1
ATOM 874 C CA . TYR A 1 107 ? -4.103 -9.218 11.687 1.00 95.81 107 TYR A CA 1
ATOM 875 C C . TYR A 1 107 ? -4.045 -9.528 10.190 1.00 95.81 107 TYR A C 1
ATOM 877 O O . TYR A 1 107 ? -2.987 -9.535 9.561 1.00 95.81 107 TYR A O 1
ATOM 885 N N . GLU A 1 108 ? -5.216 -9.730 9.590 1.00 96.12 108 GLU A N 1
ATOM 886 C CA . GLU A 1 108 ? -5.355 -9.911 8.145 1.00 96.12 108 GLU A CA 1
ATOM 887 C C . GLU A 1 108 ? -5.371 -8.558 7.416 1.00 96.12 108 GLU A C 1
ATOM 889 O O . GLU A 1 108 ? -6.402 -8.104 6.911 1.00 96.12 108 GLU A O 1
ATOM 894 N N . ILE A 1 109 ? -4.213 -7.895 7.369 1.00 98.00 109 ILE A N 1
ATOM 895 C CA . ILE A 1 109 ? -4.066 -6.605 6.690 1.00 98.00 109 ILE A CA 1
ATOM 896 C C . ILE A 1 109 ? -4.285 -6.780 5.184 1.00 98.00 109 ILE A C 1
ATOM 898 O O . ILE A 1 109 ? -3.533 -7.472 4.501 1.00 98.00 109 ILE A O 1
ATOM 902 N N . LYS A 1 110 ? -5.315 -6.105 4.666 1.00 98.31 110 LYS A N 1
ATOM 903 C CA . LYS A 1 110 ? -5.663 -6.064 3.240 1.00 98.31 110 LYS A CA 1
ATOM 904 C C . LYS A 1 110 ? -5.124 -4.804 2.577 1.00 98.31 110 LYS A C 1
ATOM 906 O O . LYS A 1 110 ? -4.624 -4.868 1.464 1.00 98.31 110 LYS A O 1
ATOM 911 N N . LYS A 1 111 ? -5.189 -3.659 3.257 1.00 98.50 111 LYS A N 1
ATOM 912 C CA . LYS A 1 111 ? -4.674 -2.381 2.750 1.00 98.50 111 LYS A CA 1
ATOM 913 C C . LYS A 1 111 ? -3.661 -1.800 3.723 1.00 98.50 111 LYS A C 1
ATOM 915 O O . LYS A 1 111 ? -4.007 -1.554 4.877 1.00 98.50 111 LYS A O 1
ATOM 920 N N . PHE A 1 112 ? -2.450 -1.556 3.247 1.00 98.19 112 PHE A N 1
ATOM 921 C CA . PHE A 1 112 ? -1.398 -0.918 4.025 1.00 98.19 112 PHE A CA 1
ATOM 922 C C . PHE A 1 112 ? -0.905 0.326 3.294 1.00 98.19 112 PHE A C 1
ATOM 924 O O . PHE A 1 112 ? -0.490 0.248 2.137 1.00 98.19 112 PHE A O 1
ATOM 931 N N . ILE A 1 113 ? -0.993 1.468 3.969 1.00 96.94 113 ILE A N 1
ATOM 932 C CA . ILE A 1 113 ? -0.564 2.764 3.454 1.00 96.94 113 ILE A CA 1
ATOM 933 C C . ILE A 1 113 ? 0.357 3.390 4.490 1.00 96.94 113 ILE A C 1
ATOM 935 O O . ILE A 1 113 ? -0.061 3.637 5.623 1.00 96.94 113 ILE A O 1
ATOM 939 N N . LEU A 1 114 ? 1.600 3.637 4.095 1.00 93.94 114 LEU A N 1
ATOM 940 C CA . LEU A 1 114 ? 2.580 4.332 4.913 1.00 93.94 114 LEU A CA 1
ATOM 941 C C . LEU A 1 114 ? 3.186 5.471 4.105 1.00 93.94 114 LEU A C 1
ATOM 943 O O . LEU A 1 114 ? 3.972 5.245 3.185 1.00 93.94 114 LEU A O 1
ATOM 947 N N . GLU A 1 115 ? 2.819 6.694 4.470 1.00 90.00 115 GLU A N 1
ATOM 948 C CA . GLU A 1 115 ? 3.311 7.909 3.842 1.00 90.00 115 GLU A CA 1
ATOM 949 C C . GLU A 1 115 ? 4.161 8.711 4.825 1.00 90.00 115 GLU A C 1
ATOM 951 O O . GLU A 1 115 ? 3.646 9.471 5.649 1.00 90.00 115 GLU A O 1
ATOM 956 N N . SER A 1 116 ? 5.481 8.532 4.727 1.00 85.44 116 SER A N 1
ATOM 957 C CA . SER A 1 116 ? 6.450 9.353 5.448 1.00 85.44 116 SER A CA 1
ATOM 958 C C . SER A 1 116 ? 6.864 10.534 4.580 1.00 85.44 116 SER A C 1
ATOM 960 O O . SER A 1 116 ? 7.288 10.360 3.439 1.00 85.44 116 SER A O 1
ATOM 962 N N . TRP A 1 117 ? 6.755 11.745 5.119 1.00 80.75 117 TRP A N 1
ATOM 963 C CA . TRP A 1 117 ? 7.236 12.958 4.455 1.00 80.75 117 TRP A CA 1
ATOM 964 C C . TRP A 1 117 ? 8.616 13.399 4.972 1.00 80.75 117 TRP A C 1
ATOM 966 O O . TRP A 1 117 ? 9.099 14.447 4.553 1.00 80.75 117 TRP A O 1
ATOM 976 N N . HIS A 1 118 ? 9.216 12.632 5.902 1.00 77.25 118 HIS A N 1
ATOM 977 C CA . HIS A 1 118 ? 10.461 12.977 6.613 1.00 77.25 118 HIS A CA 1
ATOM 978 C C . HIS A 1 118 ? 11.664 13.130 5.694 1.00 77.25 118 HIS A C 1
ATOM 980 O O . HIS A 1 118 ? 11.745 12.504 4.647 1.00 77.25 118 HIS A O 1
ATOM 986 N N . GLU A 1 119 ? 12.651 13.913 6.126 1.00 77.25 119 GLU A N 1
ATOM 987 C CA . GLU A 1 119 ? 13.944 13.974 5.430 1.00 77.25 119 GLU A CA 1
ATOM 988 C C . GLU A 1 119 ? 14.700 12.640 5.521 1.00 77.25 119 GLU A C 1
ATOM 990 O O . GLU A 1 119 ? 15.486 12.294 4.642 1.00 77.25 119 GLU A O 1
ATOM 995 N N . THR A 1 120 ? 14.461 11.868 6.585 1.00 83.81 120 THR A N 1
ATOM 996 C CA . THR A 1 120 ? 15.070 10.555 6.789 1.00 83.81 120 THR A CA 1
ATOM 997 C C . THR A 1 120 ? 14.235 9.448 6.152 1.00 83.81 120 THR A C 1
ATOM 999 O O . THR A 1 120 ? 13.011 9.398 6.285 1.00 83.81 120 THR A O 1
ATOM 1002 N N . ILE A 1 121 ? 14.920 8.517 5.487 1.00 87.44 121 ILE A N 1
ATOM 1003 C CA . ILE A 1 121 ? 14.287 7.390 4.799 1.00 87.44 121 ILE A CA 1
ATOM 1004 C C . ILE A 1 121 ? 14.119 6.229 5.783 1.00 87.44 121 ILE A C 1
ATOM 1006 O O . ILE A 1 121 ? 15.082 5.789 6.418 1.00 87.44 121 ILE A O 1
ATOM 1010 N N . TYR A 1 122 ? 12.898 5.715 5.908 1.00 90.31 122 TYR A N 1
ATOM 1011 C CA . TYR A 1 122 ? 12.582 4.613 6.816 1.00 90.31 122 TYR A CA 1
ATOM 1012 C C . TYR A 1 122 ? 12.858 3.253 6.167 1.00 90.31 122 TYR A C 1
ATOM 1014 O O . TYR A 1 122 ? 12.376 2.978 5.073 1.00 90.31 122 TYR A O 1
ATOM 1022 N N . THR A 1 123 ? 13.605 2.372 6.835 1.00 94.62 123 THR A N 1
ATOM 1023 C CA . THR A 1 123 ? 13.789 0.991 6.355 1.00 94.62 123 THR A CA 1
ATOM 1024 C C . THR A 1 123 ? 12.664 0.105 6.858 1.00 94.62 123 THR A C 1
ATOM 1026 O O . THR A 1 123 ? 12.473 -0.018 8.064 1.00 94.62 123 THR A O 1
ATOM 1029 N N . LEU A 1 124 ? 11.938 -0.528 5.936 1.00 94.81 124 LEU A N 1
ATOM 1030 C CA . LEU A 1 124 ? 10.791 -1.357 6.289 1.00 94.81 124 LEU A CA 1
ATOM 1031 C C . LEU A 1 124 ? 11.239 -2.638 7.010 1.00 94.81 124 LEU A C 1
ATOM 1033 O O . LEU A 1 124 ? 12.167 -3.313 6.553 1.00 94.81 124 LEU A O 1
ATOM 1037 N N . PRO A 1 125 ? 10.573 -3.013 8.112 1.00 94.75 125 PRO A N 1
ATOM 1038 C CA . PRO A 1 125 ? 10.951 -4.167 8.903 1.00 94.75 125 PRO A CA 1
ATOM 1039 C C . PRO A 1 125 ? 10.419 -5.453 8.258 1.00 94.75 125 PRO A C 1
ATOM 1041 O O . PRO A 1 125 ? 9.436 -5.448 7.508 1.00 94.75 125 PRO A O 1
ATOM 1044 N N . TYR A 1 126 ? 11.047 -6.591 8.575 1.00 92.75 126 TYR A N 1
ATOM 1045 C CA . TYR A 1 126 ? 10.757 -7.864 7.903 1.00 92.75 126 TYR A CA 1
ATOM 1046 C C . TYR A 1 126 ? 9.294 -8.335 8.069 1.00 92.75 126 TYR A C 1
ATOM 1048 O O . TYR A 1 126 ? 8.789 -9.122 7.271 1.00 92.75 126 TYR A O 1
ATOM 1056 N N . GLN A 1 127 ? 8.603 -7.869 9.111 1.00 95.25 127 GLN A N 1
ATOM 1057 C CA . GLN A 1 127 ? 7.228 -8.243 9.423 1.00 95.25 127 GLN A CA 1
ATOM 1058 C C . GLN A 1 127 ? 6.238 -7.787 8.351 1.00 95.25 127 GLN A C 1
ATOM 1060 O O . GLN A 1 127 ? 5.246 -8.479 8.130 1.00 95.25 127 GLN A O 1
ATOM 1065 N N . LEU A 1 128 ? 6.513 -6.687 7.641 1.00 95.69 128 LEU A N 1
ATOM 1066 C CA . LEU A 1 128 ? 5.660 -6.221 6.543 1.00 95.69 128 LEU A CA 1
ATOM 1067 C C . LEU A 1 128 ? 5.492 -7.305 5.465 1.00 95.69 128 LEU A C 1
ATOM 1069 O O . LEU A 1 128 ? 4.403 -7.520 4.940 1.00 95.69 128 LEU A O 1
ATOM 1073 N N . PHE A 1 129 ? 6.567 -8.039 5.175 1.00 95.06 129 PHE A N 1
ATOM 1074 C CA . PHE A 1 129 ? 6.595 -9.080 4.146 1.00 95.06 129 PHE A CA 1
ATOM 1075 C C . PHE A 1 129 ? 5.798 -10.338 4.529 1.00 95.06 129 PHE A C 1
ATOM 1077 O O . PHE A 1 129 ? 5.638 -11.233 3.702 1.00 95.06 129 PHE A O 1
ATOM 1084 N N . SER A 1 130 ? 5.280 -10.416 5.762 1.00 94.25 130 SER A N 1
ATOM 1085 C CA . SER A 1 130 ? 4.389 -11.496 6.211 1.00 94.25 130 SER A CA 1
ATOM 1086 C C . SER A 1 130 ? 2.905 -11.251 5.898 1.00 94.25 130 SER A C 1
ATOM 1088 O O . SER A 1 130 ? 2.080 -12.138 6.113 1.00 94.25 130 SER A O 1
ATOM 1090 N N . TYR A 1 131 ? 2.540 -10.074 5.373 1.00 95.50 131 TYR A N 1
ATOM 1091 C CA . TYR A 1 131 ? 1.145 -9.688 5.128 1.00 95.50 131 TYR A CA 1
ATOM 1092 C C . TYR A 1 131 ? 0.559 -10.387 3.888 1.00 95.50 131 TYR A C 1
ATOM 1094 O O . TYR A 1 131 ? 0.416 -9.803 2.817 1.00 95.50 131 TYR A O 1
ATOM 1102 N N . GLN A 1 132 ? 0.186 -11.658 4.026 1.00 93.50 132 GLN A N 1
ATOM 1103 C CA . GLN A 1 132 ? -0.239 -12.513 2.906 1.00 93.50 132 GLN A CA 1
ATOM 1104 C C . GLN A 1 132 ? -1.565 -12.113 2.225 1.00 93.50 132 GLN A C 1
ATOM 1106 O O . GLN A 1 132 ? -1.823 -12.522 1.092 1.00 93.50 132 GLN A O 1
ATOM 1111 N N . TYR A 1 133 ? -2.407 -11.320 2.894 1.00 96.44 133 TYR A N 1
ATOM 1112 C CA . TYR A 1 133 ? -3.725 -10.888 2.398 1.00 96.44 133 TYR A CA 1
ATOM 1113 C C . TYR A 1 133 ? -3.723 -9.484 1.787 1.00 96.44 133 TYR A C 1
ATOM 1115 O O . TYR A 1 133 ? -4.786 -8.938 1.475 1.00 96.44 133 TYR A O 1
ATOM 1123 N N . LEU A 1 134 ? -2.538 -8.896 1.627 1.00 97.88 134 LEU A N 1
ATOM 1124 C CA . LEU A 1 134 ? -2.379 -7.540 1.142 1.00 97.88 134 LEU A CA 1
ATOM 1125 C C . LEU A 1 134 ? -2.863 -7.427 -0.309 1.00 97.88 134 LEU A C 1
ATOM 1127 O O . LEU A 1 134 ? -2.330 -8.078 -1.202 1.00 97.88 134 LEU A O 1
ATOM 1131 N N . ASN A 1 135 ? -3.874 -6.586 -0.526 1.00 98.00 135 ASN A N 1
ATOM 1132 C CA . ASN A 1 135 ? -4.434 -6.245 -1.830 1.00 98.00 135 ASN A CA 1
ATOM 1133 C C . ASN A 1 135 ? -4.037 -4.845 -2.313 1.00 98.00 135 ASN A C 1
ATOM 1135 O O . ASN A 1 135 ? -4.047 -4.589 -3.517 1.00 98.00 135 ASN A O 1
ATOM 1139 N N . TYR A 1 136 ? -3.651 -3.958 -1.398 1.00 98.69 136 TYR A N 1
ATOM 1140 C CA . TYR A 1 136 ? -3.197 -2.608 -1.704 1.00 98.69 136 TYR A CA 1
ATOM 1141 C C . TYR A 1 136 ? -2.009 -2.260 -0.812 1.00 98.69 136 TYR A C 1
ATOM 1143 O O . TYR A 1 136 ? -2.141 -2.249 0.417 1.00 98.69 136 TYR A O 1
ATOM 1151 N N . LEU A 1 137 ? -0.877 -1.945 -1.434 1.00 98.56 137 LEU A N 1
ATOM 1152 C CA . LEU A 1 137 ? 0.323 -1.462 -0.764 1.00 98.56 137 LEU A CA 1
ATOM 1153 C C . LEU A 1 137 ? 0.683 -0.089 -1.319 1.00 98.56 137 LEU A C 1
ATOM 1155 O O . LEU A 1 137 ? 1.000 0.017 -2.501 1.00 98.56 137 LEU A O 1
ATOM 1159 N N . LYS A 1 138 ? 0.666 0.929 -0.457 1.00 97.94 138 LYS A N 1
ATOM 1160 C CA . LYS A 1 138 ? 1.237 2.241 -0.756 1.00 97.94 138 LYS A CA 1
ATOM 1161 C C . LYS A 1 138 ? 2.343 2.567 0.232 1.00 97.94 138 LYS A C 1
ATOM 1163 O O . LYS A 1 138 ? 2.131 2.521 1.444 1.00 97.94 138 LYS A O 1
ATOM 1168 N N . LEU A 1 139 ? 3.514 2.888 -0.295 1.00 96.50 139 LEU A N 1
ATOM 1169 C CA . LEU A 1 139 ? 4.695 3.231 0.481 1.00 96.50 139 LEU A CA 1
ATOM 1170 C C . LEU A 1 139 ? 5.284 4.521 -0.059 1.00 96.50 139 LEU A C 1
ATOM 1172 O O . LEU A 1 139 ? 5.452 4.669 -1.269 1.00 96.50 139 LEU A O 1
ATOM 1176 N N . ARG A 1 140 ? 5.649 5.420 0.850 1.00 93.19 140 ARG A N 1
ATOM 1177 C CA . ARG A 1 140 ? 6.362 6.641 0.505 1.00 93.19 140 ARG A CA 1
ATOM 1178 C C . ARG A 1 140 ? 7.603 6.830 1.350 1.00 93.19 140 ARG A C 1
ATOM 1180 O O . ARG A 1 140 ? 7.533 6.665 2.569 1.00 93.19 140 ARG A O 1
ATOM 1187 N N . ASN A 1 141 ? 8.701 7.214 0.702 1.00 91.06 141 ASN A N 1
ATOM 1188 C CA . ASN A 1 141 ? 9.966 7.555 1.353 1.00 91.06 141 ASN A CA 1
ATOM 1189 C C . ASN A 1 141 ? 10.501 6.426 2.258 1.00 91.06 141 ASN A C 1
ATOM 1191 O O . ASN A 1 141 ? 10.761 6.603 3.453 1.00 91.06 141 ASN A O 1
ATOM 1195 N N . CYS A 1 142 ? 10.595 5.225 1.687 1.00 92.88 142 CYS A N 1
ATOM 1196 C CA . CYS A 1 142 ? 10.979 4.005 2.394 1.00 92.88 142 CYS A CA 1
ATOM 1197 C C . CYS A 1 142 ? 12.102 3.253 1.664 1.00 92.88 142 CYS A C 1
ATOM 1199 O O . CYS A 1 142 ? 12.220 3.321 0.444 1.00 92.88 142 CYS A O 1
ATOM 1201 N N . ILE A 1 143 ? 12.881 2.465 2.404 1.00 95.06 143 ILE A N 1
ATOM 1202 C CA . ILE A 1 143 ? 13.783 1.444 1.865 1.00 95.06 143 ILE A CA 1
ATOM 1203 C C . ILE A 1 143 ? 13.061 0.095 1.947 1.00 95.06 143 ILE A C 1
ATOM 1205 O O . ILE A 1 143 ? 12.708 -0.364 3.038 1.00 95.06 143 ILE A O 1
ATOM 1209 N N . PHE A 1 144 ? 12.838 -0.537 0.795 1.00 95.75 144 PHE A N 1
ATOM 1210 C CA . PHE A 1 144 ? 12.163 -1.827 0.665 1.00 95.75 144 PHE A CA 1
ATOM 1211 C C . PHE A 1 144 ? 13.190 -2.911 0.325 1.00 95.75 144 PHE A C 1
ATOM 1213 O O . PHE A 1 144 ? 13.649 -3.026 -0.810 1.00 95.75 144 PHE A O 1
ATOM 1220 N N . VAL A 1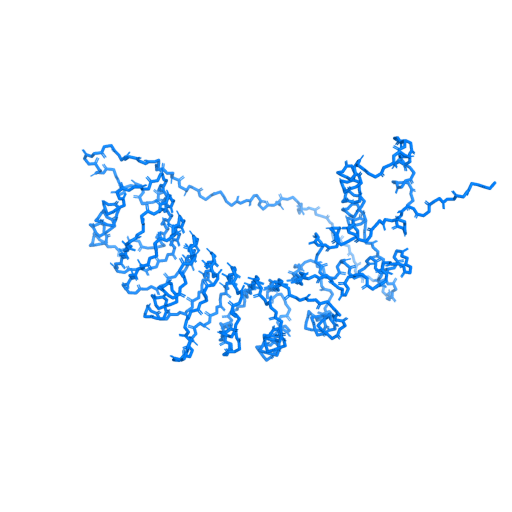 145 ? 13.557 -3.714 1.327 1.00 95.62 145 VAL A N 1
ATOM 1221 C CA . VAL A 1 145 ? 14.524 -4.813 1.185 1.00 95.62 145 VAL A CA 1
ATOM 1222 C C . VAL A 1 145 ? 13.840 -6.118 1.589 1.00 95.62 145 VAL A C 1
ATOM 1224 O O . VAL A 1 145 ? 13.761 -6.421 2.782 1.00 95.62 145 VAL A O 1
ATOM 1227 N N . PRO A 1 146 ? 13.297 -6.885 0.627 1.00 94.38 146 PRO A N 1
ATOM 1228 C CA . PRO A 1 146 ? 12.635 -8.139 0.940 1.00 94.38 146 PRO A CA 1
ATOM 1229 C C . PRO A 1 146 ? 13.647 -9.198 1.404 1.00 94.38 146 PRO A C 1
ATOM 1231 O O . PRO A 1 146 ? 14.741 -9.291 0.841 1.00 94.38 146 PRO A O 1
ATOM 1234 N N . PRO A 1 147 ? 13.302 -10.036 2.399 1.00 93.19 147 PRO A N 1
ATOM 1235 C CA . PRO A 1 147 ? 14.142 -11.167 2.770 1.00 93.19 147 PRO A CA 1
ATOM 1236 C C . PRO A 1 147 ? 14.177 -12.213 1.639 1.00 93.19 147 PRO A C 1
ATOM 1238 O O . PRO A 1 147 ? 13.203 -12.337 0.897 1.00 93.19 147 PRO A O 1
ATOM 1241 N N . PRO A 1 148 ? 15.226 -13.053 1.538 1.00 88.94 148 PRO A N 1
ATOM 1242 C CA . PRO A 1 148 ? 15.333 -14.072 0.482 1.00 88.94 148 PRO A CA 1
ATOM 1243 C C . PRO A 1 148 ? 14.183 -15.092 0.450 1.00 88.94 148 PRO A C 1
ATOM 1245 O O . PRO A 1 148 ? 13.947 -15.744 -0.561 1.00 88.94 148 PRO A O 1
ATOM 1248 N N . THR A 1 149 ? 13.475 -15.260 1.568 1.00 89.88 149 THR A N 1
ATOM 1249 C CA . THR A 1 149 ? 12.316 -16.153 1.702 1.00 89.88 149 THR A CA 1
ATOM 1250 C C . THR A 1 149 ? 11.005 -15.529 1.224 1.00 89.88 149 THR A C 1
ATOM 1252 O O . THR A 1 149 ? 9.986 -16.223 1.190 1.00 89.88 149 THR A O 1
ATOM 1255 N N . PHE A 1 150 ? 11.000 -14.238 0.882 1.00 93.25 150 PHE A N 1
ATOM 1256 C CA . PHE A 1 150 ? 9.808 -13.519 0.455 1.00 93.25 150 PHE A CA 1
ATOM 1257 C C . PHE A 1 150 ? 9.338 -13.996 -0.919 1.00 93.25 150 PHE A C 1
ATOM 1259 O O . PHE A 1 150 ? 10.093 -13.997 -1.887 1.00 93.25 150 PHE A O 1
ATOM 1266 N N . LYS A 1 151 ? 8.061 -14.378 -1.001 1.00 89.69 151 LYS A N 1
ATOM 1267 C CA . LYS A 1 151 ? 7.424 -14.915 -2.213 1.00 89.69 151 LYS A CA 1
ATOM 1268 C C . LYS A 1 151 ? 6.420 -13.938 -2.827 1.00 89.69 151 LYS A C 1
ATOM 1270 O O . LYS A 1 151 ? 5.426 -14.376 -3.392 1.00 89.69 151 LYS A O 1
ATOM 1275 N N . GLY A 1 152 ? 6.645 -12.634 -2.675 1.00 93.44 152 GLY A N 1
ATOM 1276 C CA . GLY A 1 152 ? 5.700 -11.613 -3.126 1.00 93.44 152 GLY A CA 1
ATOM 1277 C C . GLY A 1 152 ? 4.420 -11.543 -2.287 1.00 93.44 152 GLY A C 1
ATOM 1278 O O . GLY A 1 152 ? 4.289 -12.196 -1.248 1.00 93.44 152 GLY A O 1
ATOM 1279 N N . PHE A 1 153 ? 3.470 -10.732 -2.755 1.00 96.44 153 PHE A N 1
ATOM 1280 C CA . PHE A 1 153 ? 2.149 -10.578 -2.150 1.00 96.44 153 PHE A CA 1
ATOM 1281 C C . PHE A 1 153 ? 1.088 -11.193 -3.083 1.00 96.44 153 PHE A C 1
ATOM 1283 O O . PHE A 1 153 ? 0.691 -10.566 -4.066 1.00 96.44 153 PHE A O 1
ATOM 1290 N N . PRO A 1 154 ? 0.590 -12.411 -2.800 1.00 95.44 154 PRO A N 1
ATOM 1291 C CA . PRO A 1 154 ? -0.192 -13.185 -3.771 1.00 95.44 154 PRO A CA 1
ATOM 1292 C C . PRO A 1 154 ? -1.555 -12.569 -4.122 1.00 95.44 154 PRO A C 1
ATOM 1294 O O . PRO A 1 154 ? -2.095 -12.853 -5.189 1.00 95.44 154 PRO A O 1
ATOM 1297 N N . HIS A 1 155 ? -2.102 -11.722 -3.244 1.00 96.81 155 HIS A N 1
ATOM 1298 C CA . HIS A 1 155 ? -3.403 -11.068 -3.418 1.00 96.81 155 HIS A CA 1
ATOM 1299 C C . HIS A 1 155 ? -3.299 -9.597 -3.851 1.00 96.81 155 HIS A C 1
ATOM 1301 O O . HIS A 1 155 ? -4.310 -8.890 -3.866 1.00 96.81 155 HIS A O 1
ATOM 1307 N N . LEU A 1 156 ? -2.092 -9.120 -4.170 1.00 98.25 156 LEU A N 1
ATOM 1308 C CA . LEU A 1 156 ? -1.841 -7.707 -4.426 1.00 98.25 156 LEU A CA 1
ATOM 1309 C C . LEU A 1 156 ? -2.446 -7.273 -5.759 1.00 98.25 156 LEU A C 1
ATOM 1311 O O . LEU A 1 156 ? -2.072 -7.791 -6.805 1.00 98.25 156 LEU A O 1
ATOM 1315 N N . HIS A 1 157 ? -3.348 -6.293 -5.707 1.00 98.00 157 HIS A N 1
ATOM 1316 C CA . HIS A 1 157 ? -3.968 -5.665 -6.875 1.00 98.00 157 HIS A CA 1
ATOM 1317 C C . HIS A 1 157 ? -3.339 -4.316 -7.213 1.00 98.00 157 HIS A C 1
ATOM 1319 O O . HIS A 1 157 ? -3.260 -3.953 -8.387 1.00 98.00 157 HIS A O 1
ATOM 1325 N N . THR A 1 158 ? -2.886 -3.576 -6.200 1.00 98.62 158 THR A N 1
ATOM 1326 C CA . THR A 1 158 ? -2.261 -2.267 -6.389 1.00 98.62 158 THR A CA 1
ATOM 1327 C C . THR A 1 158 ? -0.974 -2.154 -5.596 1.00 98.62 158 THR A C 1
ATOM 1329 O O . THR A 1 158 ? -0.970 -2.359 -4.380 1.00 98.62 158 THR A O 1
ATOM 1332 N N . LEU A 1 159 ? 0.086 -1.763 -6.297 1.00 98.50 159 LEU A N 1
ATOM 1333 C CA . LEU A 1 159 ? 1.377 -1.397 -5.739 1.00 98.50 159 LEU A CA 1
ATOM 1334 C C . LEU A 1 159 ? 1.673 0.061 -6.099 1.00 98.50 159 LEU A C 1
ATOM 1336 O O . LEU A 1 159 ? 1.739 0.399 -7.279 1.00 98.50 159 LEU A O 1
ATOM 1340 N N . ASP A 1 160 ? 1.829 0.906 -5.088 1.00 97.88 160 ASP A N 1
ATOM 1341 C CA . ASP A 1 160 ? 2.129 2.333 -5.218 1.00 97.88 160 ASP A CA 1
ATOM 1342 C C . ASP A 1 160 ? 3.387 2.656 -4.403 1.00 97.88 160 ASP A C 1
ATOM 1344 O O . ASP A 1 160 ? 3.394 2.578 -3.172 1.00 97.88 160 ASP A O 1
ATOM 1348 N N . LEU A 1 161 ? 4.487 2.926 -5.100 1.00 96.69 161 LEU A N 1
ATOM 1349 C CA . LEU A 1 161 ? 5.795 3.183 -4.514 1.00 96.69 161 LEU A CA 1
ATOM 1350 C C . LEU A 1 161 ? 6.243 4.591 -4.898 1.00 96.69 161 LEU A C 1
ATOM 1352 O O . LEU A 1 161 ? 6.520 4.855 -6.064 1.00 96.69 161 LEU A O 1
ATOM 1356 N N . GLN A 1 162 ? 6.353 5.473 -3.908 1.00 93.38 162 GLN A N 1
ATOM 1357 C CA . GLN A 1 162 ? 6.701 6.880 -4.108 1.00 93.38 162 GLN A CA 1
ATOM 1358 C C . GLN A 1 162 ? 7.992 7.217 -3.364 1.00 93.38 162 GLN A C 1
ATOM 1360 O O . GLN A 1 162 ? 8.051 7.085 -2.142 1.00 93.38 162 GLN A O 1
ATOM 1365 N N . HIS A 1 163 ? 9.046 7.650 -4.054 1.00 91.38 163 HIS A N 1
ATOM 1366 C CA . HIS A 1 163 ? 10.368 7.850 -3.438 1.00 91.38 163 HIS A CA 1
ATOM 1367 C C . HIS A 1 163 ? 10.845 6.613 -2.643 1.00 91.38 163 HIS A C 1
ATOM 1369 O O . HIS A 1 163 ? 11.326 6.726 -1.513 1.00 91.38 163 HIS A O 1
ATOM 1375 N N . VAL A 1 164 ? 10.635 5.407 -3.177 1.00 93.75 164 VAL A N 1
ATOM 1376 C CA . VAL A 1 164 ? 11.031 4.155 -2.513 1.00 93.75 164 VAL A CA 1
ATOM 1377 C C . VAL A 1 164 ? 12.337 3.643 -3.102 1.00 93.75 164 VAL A C 1
ATOM 1379 O O . VAL A 1 164 ? 12.455 3.480 -4.313 1.00 93.75 164 VAL A O 1
ATOM 1382 N N . THR A 1 165 ? 13.294 3.315 -2.236 1.00 94.19 165 THR A N 1
ATOM 1383 C CA . THR A 1 165 ? 14.540 2.648 -2.626 1.00 94.19 165 THR A CA 1
ATOM 1384 C C . THR A 1 165 ? 14.349 1.134 -2.581 1.00 94.19 165 THR A C 1
ATOM 1386 O O . THR A 1 165 ? 14.128 0.562 -1.512 1.00 94.19 165 THR A O 1
ATOM 1389 N N . ILE A 1 166 ? 14.467 0.476 -3.731 1.00 94.19 166 ILE A N 1
ATOM 1390 C CA . ILE A 1 166 ? 14.377 -0.980 -3.918 1.00 94.19 166 ILE A CA 1
ATOM 1391 C C . ILE A 1 166 ? 15.284 -1.363 -5.096 1.00 94.19 166 ILE A C 1
ATOM 1393 O O . ILE A 1 166 ? 15.452 -0.569 -6.018 1.00 94.19 166 ILE A O 1
ATOM 1397 N N . SER A 1 167 ? 15.905 -2.544 -5.069 1.00 93.00 167 SER A N 1
ATOM 1398 C CA . SER A 1 167 ? 16.702 -3.010 -6.212 1.00 93.00 167 SER A CA 1
ATOM 1399 C C . SER A 1 167 ? 15.812 -3.456 -7.376 1.00 93.00 167 SER A C 1
ATOM 1401 O O . SER A 1 167 ? 14.715 -3.971 -7.150 1.00 93.00 167 SER A O 1
ATOM 1403 N N . ASP A 1 168 ? 16.317 -3.325 -8.607 1.00 91.50 168 ASP A N 1
ATOM 1404 C CA . ASP A 1 168 ? 15.630 -3.775 -9.827 1.00 91.50 168 ASP A CA 1
ATOM 1405 C C . ASP A 1 168 ? 15.155 -5.239 -9.676 1.00 91.50 168 ASP A C 1
ATOM 1407 O O . ASP A 1 168 ? 13.960 -5.511 -9.774 1.00 91.50 168 ASP A O 1
ATOM 1411 N N . ASP A 1 169 ? 16.045 -6.160 -9.277 1.00 91.94 169 ASP A N 1
ATOM 1412 C CA . ASP A 1 169 ? 15.717 -7.583 -9.067 1.00 91.94 169 ASP A CA 1
ATOM 1413 C C . ASP A 1 169 ? 14.600 -7.808 -8.031 1.00 91.94 169 ASP A C 1
ATOM 1415 O O . ASP A 1 169 ? 13.746 -8.685 -8.192 1.00 91.94 169 ASP A O 1
ATOM 1419 N N . ALA A 1 170 ? 14.594 -7.028 -6.945 1.00 93.31 170 ALA A N 1
ATOM 1420 C CA . ALA A 1 170 ? 13.584 -7.151 -5.899 1.00 93.31 170 ALA A CA 1
ATOM 1421 C C . ALA A 1 170 ? 12.217 -6.651 -6.380 1.00 93.31 170 ALA A C 1
ATOM 1423 O O . ALA A 1 170 ? 11.202 -7.270 -6.052 1.00 93.31 170 ALA A O 1
ATOM 1424 N N . LEU A 1 171 ? 12.181 -5.576 -7.173 1.00 94.50 171 LEU A N 1
ATOM 1425 C CA . LEU A 1 171 ? 10.951 -5.075 -7.781 1.00 94.50 171 LEU A CA 1
ATOM 1426 C C . LEU A 1 171 ? 10.405 -6.061 -8.822 1.00 94.50 171 LEU A C 1
ATOM 1428 O O . LEU A 1 171 ? 9.219 -6.392 -8.788 1.00 94.50 171 LEU A O 1
ATOM 1432 N N . GLU A 1 172 ? 11.259 -6.573 -9.710 1.00 93.81 172 GLU A N 1
ATOM 1433 C CA . GLU A 1 172 ? 10.869 -7.571 -10.715 1.00 93.81 172 GLU A CA 1
ATOM 1434 C C . GLU A 1 172 ? 10.323 -8.846 -10.053 1.00 93.81 172 GLU A C 1
ATOM 1436 O O . GLU A 1 172 ? 9.273 -9.371 -10.444 1.00 93.81 172 GLU A O 1
ATOM 1441 N N . SER A 1 173 ? 10.989 -9.320 -8.995 1.00 93.50 173 SER A N 1
ATOM 1442 C CA . SER A 1 173 ? 10.534 -10.458 -8.194 1.00 93.50 173 SER A CA 1
ATOM 1443 C C . SER A 1 173 ? 9.205 -10.173 -7.487 1.00 93.50 173 SER A C 1
ATOM 1445 O O . SER A 1 173 ? 8.299 -11.006 -7.513 1.00 93.50 173 SER A O 1
ATOM 1447 N N . LEU A 1 174 ? 9.034 -8.988 -6.894 1.00 95.31 174 LEU A N 1
ATOM 1448 C CA . LEU A 1 174 ? 7.785 -8.594 -6.241 1.00 95.31 174 LEU A CA 1
ATOM 1449 C C . LEU A 1 174 ? 6.610 -8.596 -7.226 1.00 95.31 174 LEU A C 1
ATOM 1451 O O . LEU A 1 174 ? 5.554 -9.150 -6.917 1.00 95.31 174 LEU A O 1
ATOM 1455 N N . VAL A 1 175 ? 6.792 -8.005 -8.408 1.00 95.19 175 VAL A N 1
ATOM 1456 C CA . VAL A 1 175 ? 5.737 -7.909 -9.423 1.00 95.19 175 VAL A CA 1
ATOM 1457 C C . VAL A 1 175 ? 5.412 -9.281 -10.016 1.00 95.19 175 VAL A C 1
ATOM 1459 O O . VAL A 1 175 ? 4.242 -9.649 -10.090 1.00 95.19 175 VAL A O 1
ATOM 1462 N N . SER A 1 176 ? 6.425 -10.076 -10.371 1.00 93.19 176 SER A N 1
ATOM 1463 C CA . SER A 1 176 ? 6.217 -11.420 -10.936 1.00 93.19 176 SER A CA 1
ATOM 1464 C C . SER A 1 176 ? 5.550 -12.392 -9.957 1.00 93.19 176 SER A C 1
ATOM 1466 O O . SER A 1 176 ? 4.772 -13.249 -10.377 1.00 93.19 176 SER A O 1
ATOM 1468 N N . ASN A 1 177 ? 5.789 -12.225 -8.654 1.00 93.62 177 ASN A N 1
ATOM 1469 C CA . ASN A 1 177 ? 5.141 -13.002 -7.598 1.00 93.62 177 ASN A CA 1
ATOM 1470 C C . ASN A 1 177 ? 3.819 -12.385 -7.088 1.00 93.62 177 ASN A C 1
ATOM 1472 O O . ASN A 1 177 ? 3.263 -12.852 -6.093 1.00 93.62 177 ASN A O 1
ATOM 1476 N N . SER A 1 178 ? 3.291 -11.362 -7.767 1.00 95.69 178 SER A N 1
ATOM 1477 C CA . SER A 1 178 ? 1.998 -10.731 -7.468 1.00 95.69 178 SER A CA 1
ATOM 1478 C C . SER A 1 178 ? 1.038 -10.918 -8.654 1.00 95.69 178 SER A C 1
ATOM 1480 O O . SER A 1 178 ? 0.791 -9.985 -9.418 1.00 95.69 178 SER A O 1
ATOM 1482 N N . PRO A 1 179 ? 0.489 -12.131 -8.863 1.00 94.06 179 PRO A N 1
ATOM 1483 C CA . PRO A 1 179 ? -0.205 -12.489 -10.102 1.00 94.06 179 PRO A CA 1
ATOM 1484 C C . PRO A 1 179 ? -1.509 -11.715 -10.336 1.00 94.06 179 PRO A C 1
ATOM 1486 O O . PRO A 1 179 ? -1.978 -11.662 -11.471 1.00 94.06 179 PRO A O 1
ATOM 1489 N N . LEU A 1 180 ? -2.101 -11.122 -9.294 1.00 96.44 180 LEU A N 1
ATOM 1490 C CA . LEU A 1 180 ? -3.336 -10.335 -9.374 1.00 96.44 180 LEU A CA 1
ATOM 1491 C C . LEU A 1 180 ? -3.094 -8.829 -9.573 1.00 96.44 180 LEU A C 1
ATOM 1493 O O . LEU A 1 180 ? -4.056 -8.060 -9.555 1.00 96.44 180 LEU A O 1
ATOM 1497 N N . LEU A 1 181 ? -1.840 -8.404 -9.763 1.00 98.00 181 LEU A N 1
ATOM 1498 C CA . LEU A 1 181 ? -1.485 -6.991 -9.846 1.00 98.00 181 LEU A CA 1
ATOM 1499 C C . LEU A 1 181 ? -2.114 -6.342 -11.083 1.00 98.00 181 LEU A C 1
ATOM 1501 O O . LEU A 1 181 ? -1.792 -6.693 -12.217 1.00 98.00 181 LEU A O 1
ATOM 1505 N N . GLU A 1 182 ? -2.987 -5.363 -10.851 1.00 97.94 182 GLU A N 1
ATOM 1506 C CA . GLU A 1 182 ? -3.671 -4.595 -11.893 1.00 97.94 182 GLU A CA 1
ATOM 1507 C C . GLU A 1 182 ? -3.109 -3.179 -12.033 1.00 97.94 182 GLU A C 1
ATOM 1509 O O . GLU A 1 182 ? -3.158 -2.605 -13.123 1.00 97.94 182 GLU A O 1
ATOM 1514 N N . ASN A 1 183 ? -2.580 -2.612 -10.946 1.00 97.94 183 ASN A N 1
ATOM 1515 C CA . ASN A 1 183 ? -2.109 -1.234 -10.903 1.00 97.94 183 ASN A CA 1
ATOM 1516 C C . ASN A 1 183 ? -0.700 -1.158 -10.316 1.00 97.94 183 ASN A C 1
ATOM 1518 O O . ASN A 1 183 ? -0.476 -1.578 -9.179 1.00 97.94 183 ASN A O 1
ATOM 1522 N N . LEU A 1 184 ? 0.221 -0.577 -11.076 1.00 97.50 184 LEU A N 1
ATOM 1523 C CA . LEU A 1 184 ? 1.592 -0.331 -10.655 1.00 97.50 184 LEU A CA 1
ATOM 1524 C C . LEU A 1 184 ? 1.911 1.152 -10.829 1.00 97.50 184 LEU A C 1
ATOM 1526 O O . LEU A 1 184 ? 1.906 1.650 -11.954 1.00 97.50 184 LEU A O 1
ATOM 1530 N N . PHE A 1 185 ? 2.181 1.832 -9.719 1.00 95.88 185 PHE A N 1
ATOM 1531 C CA . PHE A 1 185 ? 2.596 3.230 -9.678 1.00 95.88 185 PHE A CA 1
ATOM 1532 C C . PHE A 1 185 ? 3.996 3.308 -9.075 1.00 95.88 185 PHE A C 1
ATOM 1534 O O . PHE A 1 185 ? 4.221 2.844 -7.958 1.00 95.88 185 PHE A O 1
ATOM 1541 N N . LEU A 1 186 ? 4.931 3.861 -9.837 1.00 94.25 186 LEU A N 1
ATOM 1542 C CA . LEU A 1 186 ? 6.316 4.074 -9.446 1.00 94.25 186 LEU A CA 1
ATOM 1543 C C . LEU A 1 186 ? 6.596 5.566 -9.614 1.00 94.25 186 LEU A C 1
ATOM 1545 O O . LEU A 1 186 ? 6.661 6.037 -10.743 1.00 94.25 186 LEU A O 1
ATOM 1549 N N . GLU A 1 187 ? 6.696 6.307 -8.515 1.00 90.31 187 GLU A N 1
ATOM 1550 C CA . GLU A 1 187 ? 6.870 7.764 -8.514 1.00 90.31 187 GLU A CA 1
ATOM 1551 C C . GLU A 1 187 ? 8.227 8.149 -7.918 1.00 90.31 187 GLU A C 1
ATOM 1553 O O . GLU A 1 187 ? 8.627 7.599 -6.885 1.00 90.31 187 GLU A O 1
ATOM 1558 N N . PHE A 1 188 ? 8.930 9.093 -8.553 1.00 84.25 188 PHE A N 1
ATOM 1559 C CA . PHE A 1 188 ? 10.307 9.475 -8.217 1.00 84.25 188 PHE A CA 1
ATOM 1560 C C . PHE A 1 188 ? 11.239 8.268 -8.060 1.00 84.25 188 PHE A C 1
ATOM 1562 O O . PHE A 1 188 ? 11.943 8.100 -7.057 1.00 84.25 188 PHE A O 1
ATOM 1569 N N . PHE A 1 189 ? 11.189 7.382 -9.048 1.00 82.31 189 PHE A N 1
ATOM 1570 C CA . PHE A 1 189 ? 11.784 6.063 -8.997 1.00 82.31 189 PHE A CA 1
ATOM 1571 C C . PHE A 1 189 ? 13.025 5.973 -9.887 1.00 82.31 189 PHE A C 1
ATOM 1573 O O . PHE A 1 189 ? 12.983 6.285 -11.075 1.00 82.31 189 PHE A O 1
ATOM 1580 N N . ASN A 1 190 ? 14.141 5.504 -9.329 1.00 81.75 190 ASN A N 1
ATOM 1581 C CA . ASN A 1 190 ? 15.391 5.342 -10.069 1.00 81.75 190 ASN A CA 1
ATOM 1582 C C . ASN A 1 190 ? 15.678 3.857 -10.279 1.00 81.75 190 ASN A C 1
ATOM 1584 O O . ASN A 1 190 ? 15.887 3.130 -9.312 1.00 81.75 190 ASN A O 1
ATOM 1588 N N . CYS A 1 191 ? 15.727 3.423 -11.535 1.00 80.62 191 CYS A N 1
ATO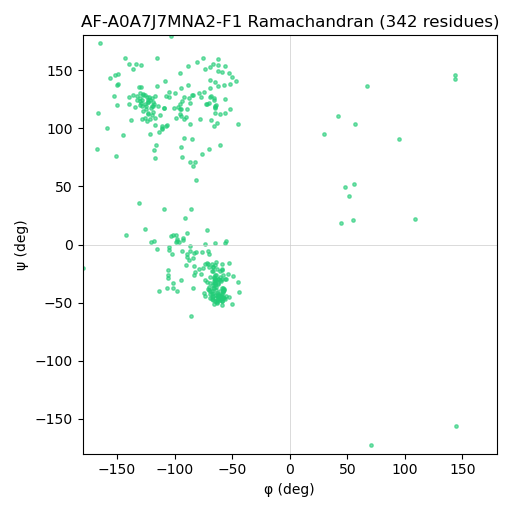M 1589 C CA . CYS A 1 191 ? 16.047 2.045 -11.911 1.00 80.62 191 CYS A CA 1
ATOM 1590 C C . CYS A 1 191 ? 17.070 2.020 -13.050 1.00 80.62 191 CYS A C 1
ATOM 1592 O O . CYS A 1 191 ? 17.202 2.983 -13.806 1.00 80.62 191 CYS A O 1
ATOM 1594 N N . SER A 1 192 ? 17.829 0.932 -13.182 1.00 82.00 192 SER A N 1
ATOM 1595 C CA . SER A 1 192 ? 18.727 0.785 -14.331 1.00 82.00 192 SER A CA 1
ATOM 1596 C C . SER A 1 192 ? 17.964 0.190 -15.505 1.00 82.00 192 SER A C 1
ATOM 1598 O O . SER A 1 192 ? 17.832 0.845 -16.536 1.00 82.00 192 SER A O 1
ATOM 1600 N N . ASN A 1 193 ? 17.441 -1.027 -15.346 1.00 84.31 193 ASN A N 1
ATOM 1601 C CA . ASN A 1 193 ? 16.683 -1.720 -16.387 1.00 84.31 193 ASN A CA 1
ATOM 1602 C C . ASN A 1 193 ? 15.467 -2.396 -15.761 1.00 84.31 193 ASN A C 1
ATOM 1604 O O . ASN A 1 193 ? 15.611 -3.417 -15.100 1.00 84.31 193 ASN A O 1
ATOM 1608 N N . LEU A 1 194 ? 14.279 -1.856 -16.002 1.00 86.94 194 LEU A N 1
ATOM 1609 C CA . LEU A 1 194 ? 13.057 -2.347 -15.379 1.00 86.94 194 LEU A CA 1
ATOM 1610 C C . LEU A 1 194 ? 12.355 -3.364 -16.280 1.00 86.94 194 LEU A C 1
ATOM 1612 O O . LEU A 1 194 ? 11.798 -2.986 -17.311 1.00 86.94 194 LEU A O 1
ATOM 1616 N N . ARG A 1 195 ? 12.333 -4.649 -15.903 1.00 90.94 195 ARG A N 1
ATOM 1617 C CA . ARG A 1 195 ? 11.613 -5.693 -16.657 1.00 90.94 195 ARG A CA 1
ATOM 1618 C C . ARG A 1 195 ? 10.409 -6.215 -15.889 1.00 90.94 195 ARG A C 1
ATOM 1620 O O . ARG A 1 195 ? 10.500 -7.110 -15.058 1.00 90.94 195 ARG A O 1
ATOM 1627 N N . ILE A 1 196 ? 9.231 -5.712 -16.229 1.00 91.81 196 ILE A N 1
ATOM 1628 C CA . ILE A 1 196 ? 7.990 -6.092 -15.553 1.00 91.81 196 ILE A CA 1
ATOM 1629 C C . ILE A 1 196 ? 7.292 -7.203 -16.330 1.00 91.81 196 ILE A C 1
ATOM 1631 O O . ILE A 1 196 ? 6.914 -7.014 -17.481 1.00 91.81 196 ILE A O 1
ATOM 1635 N N . ASN A 1 197 ? 7.072 -8.349 -15.689 1.00 91.25 197 ASN A N 1
ATOM 1636 C CA . ASN A 1 197 ? 6.220 -9.420 -16.204 1.00 91.25 197 ASN A CA 1
ATOM 1637 C C . ASN A 1 197 ? 4.922 -9.475 -15.391 1.00 91.25 197 ASN A C 1
ATOM 1639 O O . ASN A 1 197 ? 4.932 -9.979 -14.269 1.00 91.25 197 ASN A O 1
ATOM 1643 N N . ALA A 1 198 ? 3.826 -8.943 -15.938 1.00 91.31 198 ALA A N 1
ATOM 1644 C CA . ALA A 1 198 ? 2.573 -8.783 -15.199 1.00 91.31 198 ALA A CA 1
ATOM 1645 C C . ALA A 1 198 ? 1.342 -9.002 -16.107 1.00 91.31 198 ALA A C 1
ATOM 1647 O O . ALA A 1 198 ? 0.879 -8.065 -16.761 1.00 91.31 198 ALA A O 1
ATOM 1648 N N . PRO A 1 199 ? 0.784 -10.228 -16.161 1.00 91.62 199 PRO A N 1
ATOM 1649 C CA . PRO A 1 199 ? -0.279 -10.580 -17.108 1.00 91.62 199 PRO A CA 1
ATOM 1650 C C . PRO A 1 199 ? -1.605 -9.855 -16.886 1.00 91.62 199 PRO A C 1
ATOM 1652 O O . PRO A 1 199 ? -2.339 -9.611 -17.843 1.00 91.62 199 PRO A O 1
ATOM 1655 N N . ASN A 1 200 ? -1.894 -9.485 -15.638 1.00 94.69 200 ASN A N 1
ATOM 1656 C CA . ASN A 1 200 ? -3.130 -8.806 -15.262 1.00 94.69 200 ASN A CA 1
ATOM 1657 C C . ASN A 1 200 ? -2.982 -7.283 -15.140 1.00 94.69 200 ASN A C 1
ATOM 1659 O O . ASN A 1 200 ? -3.946 -6.609 -14.781 1.00 94.69 200 ASN A O 1
ATOM 1663 N N . LEU A 1 201 ? -1.808 -6.732 -15.470 1.00 95.81 201 LEU A N 1
ATOM 1664 C CA . LEU A 1 201 ? -1.549 -5.303 -15.340 1.00 95.81 201 LEU A CA 1
ATOM 1665 C C . LEU A 1 201 ? -2.434 -4.513 -16.305 1.00 95.81 201 LEU A C 1
ATOM 1667 O O . LEU A 1 201 ? -2.408 -4.746 -17.511 1.00 95.81 201 LEU A O 1
ATOM 1671 N N . ARG A 1 202 ? -3.203 -3.568 -15.766 1.00 94.19 202 ARG A N 1
ATOM 1672 C CA . ARG A 1 202 ? -4.103 -2.674 -16.510 1.00 94.19 202 ARG A CA 1
ATOM 1673 C C . ARG A 1 202 ? -3.554 -1.261 -16.580 1.00 94.19 202 ARG A C 1
ATOM 1675 O O . ARG A 1 202 ? -3.710 -0.600 -17.604 1.00 94.19 202 ARG A O 1
ATOM 1682 N N . ASN A 1 203 ? -2.928 -0.825 -15.493 1.00 93.81 203 ASN A N 1
ATOM 1683 C CA . ASN A 1 203 ? -2.481 0.540 -15.289 1.00 93.81 203 ASN A CA 1
ATOM 1684 C C . ASN A 1 203 ? -1.017 0.541 -14.852 1.00 93.81 203 ASN A C 1
ATOM 1686 O O . ASN A 1 203 ? -0.680 -0.021 -13.808 1.00 93.81 203 ASN A O 1
ATOM 1690 N N . PHE A 1 204 ? -0.164 1.182 -15.642 1.00 93.50 204 PHE A N 1
ATOM 1691 C CA . PHE A 1 204 ? 1.252 1.351 -15.339 1.00 93.50 204 PHE A CA 1
ATOM 1692 C C . PHE A 1 204 ? 1.597 2.834 -15.330 1.00 93.50 204 PHE A C 1
ATOM 1694 O O . PHE A 1 204 ? 1.353 3.527 -16.312 1.00 93.50 204 PHE A O 1
ATOM 1701 N N . TYR A 1 205 ? 2.162 3.314 -14.232 1.00 91.44 205 TYR A N 1
ATOM 1702 C CA . TYR A 1 205 ? 2.636 4.681 -14.098 1.00 91.44 205 TYR A CA 1
ATOM 1703 C C . TYR A 1 205 ? 4.079 4.660 -13.626 1.00 91.44 205 TYR A C 1
ATOM 1705 O O . TYR A 1 205 ? 4.397 4.002 -12.636 1.00 91.44 205 TYR A O 1
ATOM 1713 N N . PHE A 1 206 ? 4.928 5.383 -14.342 1.00 89.56 206 PHE A N 1
ATOM 1714 C CA . PHE A 1 206 ? 6.339 5.514 -14.040 1.00 89.56 206 PHE A CA 1
ATOM 1715 C C . PHE A 1 206 ? 6.744 6.985 -14.093 1.00 89.56 206 PHE A C 1
ATOM 1717 O O . PHE A 1 206 ? 6.546 7.655 -15.105 1.00 89.56 206 PHE A O 1
ATOM 1724 N N . ASP A 1 207 ? 7.322 7.467 -13.007 1.00 86.19 207 ASP A N 1
ATOM 1725 C CA . ASP A 1 207 ? 7.975 8.759 -12.905 1.00 86.19 207 ASP A CA 1
ATOM 1726 C C . ASP A 1 207 ? 9.369 8.569 -12.309 1.00 86.19 207 ASP A C 1
ATOM 1728 O O . ASP A 1 207 ? 9.502 8.020 -11.214 1.00 86.19 207 ASP A O 1
ATOM 1732 N N . GLY A 1 208 ? 10.404 8.986 -13.039 1.00 83.25 208 GLY A N 1
ATOM 1733 C CA . GLY A 1 208 ? 11.787 8.953 -12.567 1.00 83.25 208 GLY A CA 1
ATOM 1734 C C . GLY A 1 208 ? 12.827 8.625 -13.639 1.00 83.25 208 GLY A C 1
ATOM 1735 O O . GLY A 1 208 ? 12.633 8.872 -14.834 1.00 83.25 208 GLY A O 1
ATOM 1736 N N . ILE A 1 209 ? 13.982 8.108 -13.208 1.00 79.94 209 ILE A N 1
ATOM 1737 C CA . ILE A 1 209 ? 15.155 7.889 -14.064 1.00 79.94 209 ILE A CA 1
ATOM 1738 C C . ILE A 1 209 ? 15.302 6.403 -14.393 1.00 79.94 209 ILE A C 1
ATOM 1740 O O . ILE A 1 209 ? 15.305 5.546 -13.511 1.00 79.94 209 ILE A O 1
ATOM 1744 N N . TYR A 1 210 ? 15.492 6.110 -15.679 1.00 80.94 210 TYR A N 1
ATOM 1745 C CA . TYR A 1 210 ? 15.690 4.759 -16.203 1.00 80.94 210 TYR A CA 1
ATOM 1746 C C . TYR A 1 210 ? 16.709 4.739 -17.354 1.00 80.94 210 TYR A C 1
ATOM 1748 O O . TYR A 1 210 ? 16.982 5.784 -17.966 1.00 80.94 210 TYR A O 1
ATOM 1756 N N . ASN A 1 211 ? 17.277 3.564 -17.660 1.00 79.19 211 ASN A N 1
ATOM 1757 C CA . ASN A 1 211 ? 17.992 3.331 -18.926 1.00 79.19 211 ASN A CA 1
ATOM 1758 C C . ASN A 1 211 ? 17.147 2.555 -19.937 1.00 79.19 211 ASN A C 1
ATOM 1760 O O . ASN A 1 211 ? 17.259 2.825 -21.133 1.00 79.19 211 ASN A O 1
ATOM 1764 N N . ASP A 1 212 ? 16.353 1.593 -19.467 1.00 80.31 212 ASP A N 1
ATOM 1765 C CA . ASP A 1 212 ? 15.439 0.793 -20.283 1.00 80.31 212 ASP A CA 1
ATOM 1766 C C . ASP A 1 212 ? 14.240 0.312 -19.448 1.00 80.31 212 ASP A C 1
ATOM 1768 O O . ASP A 1 212 ? 14.382 0.037 -18.251 1.00 80.31 212 ASP A O 1
ATOM 1772 N N . ILE A 1 213 ? 13.065 0.215 -20.073 1.00 85.38 213 ILE A N 1
ATOM 1773 C CA . ILE A 1 213 ? 11.841 -0.333 -19.474 1.00 85.38 213 ILE A CA 1
ATOM 1774 C C . ILE A 1 213 ? 11.276 -1.353 -20.455 1.00 85.38 213 ILE A C 1
ATOM 1776 O O . ILE A 1 213 ? 11.006 -1.039 -21.607 1.00 85.38 213 ILE A O 1
ATOM 1780 N N . VAL A 1 214 ? 11.039 -2.576 -19.988 1.00 87.88 214 VAL A N 1
ATOM 1781 C CA . VAL A 1 214 ? 10.461 -3.648 -20.798 1.00 87.88 214 VAL A CA 1
ATOM 1782 C C . VAL A 1 214 ? 9.253 -4.225 -20.078 1.00 87.88 214 VAL A C 1
ATOM 1784 O O . VAL A 1 214 ? 9.379 -4.859 -19.029 1.00 87.88 214 VAL A O 1
ATOM 1787 N N . LEU A 1 215 ? 8.075 -4.057 -20.672 1.00 89.69 215 LEU A N 1
ATOM 1788 C CA . LEU A 1 215 ? 6.841 -4.677 -20.199 1.00 89.69 215 LEU A CA 1
ATOM 1789 C C . LEU A 1 215 ? 6.615 -5.997 -20.946 1.00 89.69 215 LEU A C 1
ATOM 1791 O O . LEU A 1 215 ? 6.456 -6.025 -22.164 1.00 89.69 215 LEU A O 1
ATOM 1795 N N . LYS A 1 216 ? 6.618 -7.112 -20.215 1.00 89.00 216 LYS A N 1
ATOM 1796 C CA . LYS A 1 216 ? 6.420 -8.469 -20.733 1.00 89.00 216 LYS A CA 1
ATOM 1797 C C . LYS A 1 216 ? 5.059 -9.009 -20.310 1.00 89.00 216 LYS A C 1
ATOM 1799 O O . LYS A 1 216 ? 4.627 -8.830 -19.174 1.00 89.00 216 LYS A O 1
ATOM 1804 N N . ASN A 1 217 ? 4.410 -9.726 -21.227 1.00 86.12 217 ASN A N 1
ATOM 1805 C CA . ASN A 1 217 ? 3.110 -10.374 -21.027 1.00 86.12 217 ASN A CA 1
ATOM 1806 C C . ASN A 1 217 ? 1.980 -9.444 -20.555 1.00 86.12 217 ASN A C 1
ATOM 1808 O O . ASN A 1 217 ? 0.981 -9.929 -20.049 1.00 86.12 217 ASN A O 1
ATOM 1812 N N . THR A 1 218 ? 2.071 -8.133 -20.753 1.00 88.25 218 THR A N 1
ATOM 1813 C CA . THR A 1 218 ? 1.093 -7.138 -20.284 1.00 88.25 218 THR A CA 1
ATOM 1814 C C . THR A 1 218 ? -0.131 -7.029 -21.206 1.00 88.25 218 THR A C 1
ATOM 1816 O O . THR A 1 218 ? -0.476 -5.968 -21.717 1.00 88.25 218 THR A O 1
ATOM 1819 N N . VAL A 1 219 ? -0.812 -8.152 -21.454 1.00 87.56 219 VAL A N 1
ATOM 1820 C CA . VAL A 1 219 ? -1.891 -8.251 -22.459 1.00 87.56 219 VAL A CA 1
ATOM 1821 C C . VAL A 1 219 ? -3.151 -7.450 -22.119 1.00 87.56 219 VAL A C 1
ATOM 1823 O O . VAL A 1 219 ? -3.919 -7.134 -23.027 1.00 87.56 219 VAL A O 1
ATOM 1826 N N . LEU A 1 220 ? -3.370 -7.141 -20.835 1.00 90.44 220 LEU A N 1
ATOM 1827 C CA . LEU A 1 220 ? -4.505 -6.348 -20.346 1.00 90.44 220 LEU A CA 1
ATOM 1828 C C . LEU A 1 220 ? -4.174 -4.861 -20.152 1.00 90.44 220 LEU A C 1
ATOM 1830 O O . LEU A 1 220 ? -5.039 -4.106 -19.696 1.00 90.44 220 LEU A O 1
ATOM 1834 N N . LEU A 1 221 ? -2.950 -4.442 -20.485 1.00 91.19 221 LEU A N 1
ATOM 1835 C CA . LEU A 1 221 ? -2.483 -3.082 -20.253 1.00 91.19 221 LEU A CA 1
ATOM 1836 C C . LEU A 1 221 ? -3.310 -2.095 -21.071 1.00 91.19 221 LEU A C 1
ATOM 1838 O O . LEU A 1 221 ? -3.368 -2.169 -22.296 1.00 91.19 221 LEU A O 1
ATOM 1842 N N . SER A 1 222 ? -3.965 -1.179 -20.367 1.00 89.19 222 SER A N 1
ATOM 1843 C CA . SER A 1 222 ? -4.904 -0.215 -20.931 1.00 89.19 222 SER A CA 1
ATOM 1844 C C . SER A 1 222 ? -4.380 1.208 -20.816 1.00 89.19 222 SER A C 1
ATOM 1846 O O . SER A 1 222 ? -4.544 1.978 -21.759 1.00 89.19 222 SER A O 1
ATOM 1848 N N . THR A 1 223 ? -3.758 1.558 -19.691 1.00 87.44 223 THR A N 1
ATOM 1849 C CA . THR A 1 223 ? -3.266 2.915 -19.443 1.00 87.44 223 THR A CA 1
ATOM 1850 C C . THR A 1 223 ? -1.800 2.874 -19.044 1.00 87.44 223 THR A C 1
ATOM 1852 O O . THR A 1 223 ? -1.415 2.136 -18.133 1.00 87.44 223 THR A O 1
ATOM 1855 N N . VAL A 1 224 ? -0.995 3.689 -19.723 1.00 89.19 224 VAL A N 1
ATOM 1856 C CA . VAL A 1 224 ? 0.421 3.900 -19.416 1.00 89.19 224 VAL A CA 1
ATOM 1857 C C . VAL A 1 224 ? 0.654 5.381 -19.160 1.00 89.19 224 VAL A C 1
ATOM 1859 O O . VAL A 1 224 ? 0.275 6.208 -19.982 1.00 89.19 224 VAL A O 1
ATOM 1862 N N . GLY A 1 225 ? 1.261 5.723 -18.029 1.00 86.38 225 GLY A N 1
ATOM 1863 C CA . GLY A 1 225 ? 1.717 7.071 -17.712 1.00 86.38 225 GLY A CA 1
ATOM 1864 C C . GLY A 1 225 ? 3.227 7.115 -17.537 1.00 86.38 225 GLY A C 1
ATOM 1865 O O . GLY A 1 225 ? 3.758 6.335 -16.752 1.00 86.38 225 GLY A O 1
ATOM 1866 N N . ILE A 1 226 ? 3.908 8.015 -18.243 1.00 82.38 226 ILE A N 1
ATOM 1867 C CA . ILE A 1 226 ? 5.355 8.219 -18.119 1.00 82.38 226 ILE A CA 1
ATOM 1868 C C . ILE A 1 226 ? 5.662 9.698 -17.881 1.00 82.38 226 ILE A C 1
ATOM 1870 O O . ILE A 1 226 ? 5.314 10.553 -18.698 1.00 82.38 226 ILE A O 1
ATOM 1874 N N . TYR A 1 227 ? 6.368 9.984 -16.793 1.00 76.19 227 TYR A N 1
ATOM 1875 C CA . TYR A 1 227 ? 6.875 11.311 -16.452 1.00 76.19 227 TYR A CA 1
ATOM 1876 C C . TYR A 1 227 ? 8.389 11.224 -16.314 1.00 76.19 227 TYR A C 1
ATOM 1878 O O . TYR A 1 227 ? 8.908 10.371 -15.604 1.00 76.19 227 TYR A O 1
ATOM 1886 N N . LEU A 1 228 ? 9.117 12.044 -17.068 1.00 67.75 228 LEU A N 1
ATOM 1887 C CA . LEU A 1 228 ? 10.575 11.972 -17.100 1.00 67.75 228 LEU A CA 1
ATOM 1888 C C . LEU A 1 228 ? 11.140 13.279 -16.575 1.00 67.75 228 LEU A C 1
ATOM 1890 O O . LEU A 1 228 ? 11.190 14.276 -17.292 1.00 67.75 228 LEU A O 1
ATOM 1894 N N . GLU A 1 229 ? 11.609 13.247 -15.331 1.00 57.31 229 GLU A N 1
ATOM 1895 C CA . GLU A 1 229 ? 12.200 14.406 -14.658 1.00 57.31 229 GLU A CA 1
ATOM 1896 C C . GLU A 1 229 ? 13.510 14.871 -15.336 1.00 57.31 229 GLU A C 1
ATOM 1898 O O . GLU A 1 229 ? 13.940 16.012 -15.178 1.00 57.31 229 GLU A O 1
ATOM 1903 N N . SER A 1 230 ? 14.137 14.025 -16.168 1.00 50.38 230 SER A N 1
ATOM 1904 C CA . SER A 1 230 ? 15.281 14.423 -16.995 1.00 50.38 230 SER A CA 1
ATOM 1905 C C . SER A 1 230 ? 15.477 13.490 -18.208 1.00 50.38 230 SER A C 1
ATOM 1907 O O . SER A 1 230 ? 16.089 12.422 -18.108 1.00 50.38 230 SER A O 1
ATOM 1909 N N . LEU A 1 231 ? 15.033 13.910 -19.396 1.00 50.12 231 LEU A N 1
ATOM 1910 C CA . LEU A 1 231 ? 15.647 13.470 -20.658 1.00 50.12 231 LEU A CA 1
ATOM 1911 C C . LEU A 1 231 ? 16.827 14.396 -20.968 1.00 50.12 231 LEU A C 1
ATOM 1913 O O . LEU A 1 231 ? 16.773 15.236 -21.861 1.00 50.12 231 LEU A O 1
ATOM 1917 N N . ILE A 1 232 ? 17.903 14.284 -20.192 1.00 48.72 232 ILE A N 1
ATOM 1918 C CA . ILE A 1 232 ? 19.159 14.967 -20.503 1.00 48.72 232 ILE A CA 1
ATOM 1919 C C . ILE A 1 232 ? 20.022 13.971 -21.286 1.00 48.72 232 ILE A C 1
ATOM 1921 O O . ILE A 1 232 ? 20.814 13.255 -20.672 1.00 48.72 232 ILE A O 1
ATOM 1925 N N . LYS A 1 233 ? 19.805 13.890 -22.613 1.00 53.81 233 LYS A N 1
ATOM 1926 C CA . LYS A 1 233 ? 20.706 13.435 -23.713 1.00 53.81 233 LYS A CA 1
ATOM 1927 C C . LYS A 1 233 ? 19.952 12.676 -24.821 1.00 53.81 233 LYS A C 1
ATOM 1929 O O . LYS A 1 233 ? 19.082 11.857 -24.534 1.00 53.81 233 LYS A O 1
ATOM 1934 N N . ASP A 1 234 ? 20.372 12.909 -26.067 1.00 55.50 234 ASP A N 1
ATOM 1935 C CA . ASP A 1 234 ? 19.749 12.426 -27.314 1.00 55.50 234 ASP A CA 1
ATOM 1936 C C . ASP A 1 234 ? 19.566 10.891 -27.400 1.00 55.50 234 ASP A C 1
ATOM 1938 O O . ASP A 1 234 ? 18.575 10.425 -27.960 1.00 55.50 234 ASP A O 1
ATOM 1942 N N . ASP A 1 235 ? 20.435 10.103 -26.751 1.00 56.81 235 ASP A N 1
ATOM 1943 C CA . ASP A 1 235 ? 20.445 8.620 -26.768 1.00 56.81 235 ASP A CA 1
ATOM 1944 C C . ASP A 1 235 ? 19.233 7.967 -26.059 1.00 56.81 235 ASP A C 1
ATOM 1946 O O . ASP A 1 235 ? 18.933 6.790 -26.247 1.00 56.81 235 ASP A O 1
ATOM 1950 N N . LYS A 1 236 ? 18.491 8.719 -25.231 1.00 61.19 236 LYS A N 1
ATOM 1951 C CA . LYS A 1 236 ? 17.294 8.195 -24.539 1.00 61.19 236 LYS A CA 1
ATOM 1952 C C . LYS A 1 236 ? 15.993 8.367 -25.331 1.00 61.19 236 LYS A C 1
ATOM 1954 O O . LYS A 1 236 ? 14.981 7.782 -24.948 1.00 61.19 236 LYS A O 1
ATOM 1959 N N . SER A 1 237 ? 16.004 9.139 -26.421 1.00 63.09 237 SER A N 1
ATOM 1960 C CA . SER A 1 237 ? 14.808 9.389 -27.240 1.00 63.09 237 SER A CA 1
ATOM 1961 C C . SER A 1 237 ? 14.419 8.179 -28.099 1.00 63.09 237 SER A C 1
ATOM 1963 O O . SER A 1 237 ? 13.247 7.801 -28.128 1.00 63.09 237 SER A O 1
ATOM 1965 N N . GLU A 1 238 ? 15.400 7.504 -28.707 1.00 66.81 238 GLU A N 1
ATOM 1966 C CA . GLU A 1 238 ? 15.189 6.269 -29.475 1.00 66.81 238 GLU A CA 1
ATOM 1967 C C . GLU A 1 238 ? 14.599 5.162 -28.594 1.00 66.81 238 GLU A C 1
ATOM 1969 O O . GLU A 1 238 ? 13.593 4.559 -28.948 1.00 66.81 238 GLU A O 1
ATOM 1974 N N . ARG A 1 239 ? 15.118 4.980 -27.373 1.00 69.44 239 ARG A N 1
ATOM 1975 C CA . ARG A 1 239 ? 14.604 3.964 -26.436 1.00 69.44 239 ARG A CA 1
ATOM 1976 C C . ARG A 1 239 ? 13.192 4.247 -25.944 1.00 69.44 239 ARG A C 1
ATOM 1978 O O . ARG A 1 239 ? 12.409 3.321 -25.761 1.00 69.44 239 ARG A O 1
ATOM 1985 N N . LEU A 1 240 ? 12.856 5.517 -25.708 1.00 72.00 240 LEU A N 1
ATOM 1986 C CA . LEU A 1 240 ? 11.480 5.898 -25.391 1.00 72.00 240 LEU A CA 1
ATOM 1987 C C . LEU A 1 240 ? 10.553 5.597 -26.577 1.00 72.00 240 LEU A C 1
ATOM 1989 O O . LEU A 1 240 ? 9.441 5.120 -26.372 1.00 72.00 240 LEU A O 1
ATOM 1993 N N . THR A 1 241 ? 11.022 5.833 -27.803 1.00 71.19 241 THR A N 1
ATOM 1994 C CA . THR A 1 241 ? 10.275 5.523 -29.027 1.00 71.19 241 THR A CA 1
ATOM 1995 C C . THR A 1 241 ? 10.063 4.019 -29.167 1.00 71.19 241 THR A C 1
ATOM 1997 O O . THR A 1 241 ? 8.923 3.592 -29.319 1.00 71.19 241 THR A O 1
ATOM 2000 N N . ASP A 1 242 ? 11.109 3.208 -29.007 1.00 74.94 242 ASP A N 1
ATOM 2001 C CA . ASP A 1 242 ? 11.023 1.744 -29.017 1.00 74.94 242 ASP A CA 1
ATOM 2002 C C . ASP A 1 242 ? 10.075 1.224 -27.933 1.00 74.94 242 ASP A C 1
ATOM 2004 O O . ASP A 1 242 ? 9.237 0.354 -28.188 1.00 74.94 242 ASP A O 1
ATOM 2008 N N . PHE A 1 243 ? 10.156 1.800 -26.730 1.00 80.69 243 PHE A N 1
ATOM 2009 C CA . PHE A 1 243 ? 9.241 1.487 -25.644 1.00 80.69 243 PHE A CA 1
ATOM 2010 C C . PHE A 1 243 ? 7.793 1.779 -26.036 1.00 80.69 243 PHE A C 1
ATOM 2012 O O . PHE A 1 243 ? 6.950 0.892 -25.924 1.00 80.69 243 PHE A O 1
ATOM 2019 N N . ILE A 1 244 ? 7.492 2.982 -26.532 1.00 76.38 244 ILE A N 1
ATOM 2020 C CA . ILE A 1 244 ? 6.135 3.361 -26.950 1.00 76.38 244 ILE A CA 1
ATOM 2021 C C . ILE A 1 244 ? 5.654 2.465 -28.100 1.00 76.38 244 ILE A C 1
ATOM 2023 O O . ILE A 1 244 ? 4.528 1.970 -28.054 1.00 76.38 244 ILE A O 1
ATOM 2027 N N . CYS A 1 245 ? 6.511 2.177 -29.081 1.00 74.12 245 CYS A N 1
ATOM 2028 C CA . CYS A 1 245 ? 6.229 1.261 -30.187 1.00 74.12 245 CYS A CA 1
ATOM 2029 C C . CYS A 1 245 ? 5.935 -0.172 -29.709 1.00 74.12 245 CYS A C 1
ATOM 2031 O O . CYS A 1 245 ? 5.166 -0.889 -30.350 1.00 74.12 245 CYS A O 1
ATOM 2033 N N . SER A 1 246 ? 6.486 -0.593 -28.565 1.00 78.62 246 SER A N 1
ATOM 2034 C CA . SER A 1 246 ? 6.176 -1.892 -27.952 1.00 78.62 246 SER A CA 1
ATOM 2035 C C . SER A 1 246 ? 4.769 -1.965 -27.326 1.00 78.62 246 SER A C 1
ATOM 2037 O O . SER A 1 246 ? 4.252 -3.062 -27.089 1.00 78.62 246 SER A O 1
ATOM 2039 N N . LEU A 1 247 ? 4.098 -0.826 -27.097 1.00 80.25 247 LEU A N 1
ATOM 2040 C CA . LEU A 1 247 ? 2.775 -0.734 -26.462 1.00 80.25 247 LEU A CA 1
ATOM 2041 C C . LEU A 1 247 ? 1.636 -0.957 -27.471 1.00 80.25 247 LEU A C 1
ATOM 2043 O O . LEU A 1 247 ? 0.830 -0.077 -27.757 1.00 80.25 247 LEU A O 1
ATOM 2047 N N . LEU A 1 248 ? 1.522 -2.174 -27.996 1.00 67.38 248 LEU A N 1
ATOM 2048 C CA . LEU A 1 248 ? 0.652 -2.483 -29.142 1.00 67.38 248 LEU A CA 1
ATOM 2049 C C . LEU A 1 248 ? -0.872 -2.432 -28.874 1.00 67.38 248 LEU A C 1
ATOM 2051 O O . LEU A 1 248 ? -1.651 -2.608 -29.810 1.00 67.38 248 LEU A O 1
ATOM 2055 N N . ARG A 1 249 ? -1.331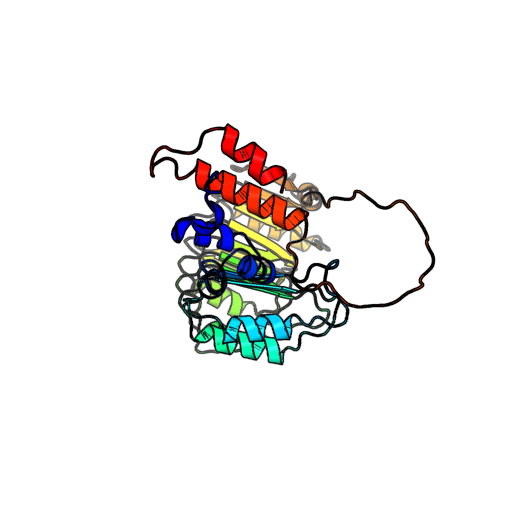 -2.290 -27.618 1.00 73.12 249 ARG A N 1
ATOM 2056 C CA . ARG A 1 249 ? -2.754 -2.484 -27.232 1.00 73.12 249 ARG A CA 1
ATOM 2057 C C . ARG A 1 249 ? -3.298 -1.528 -26.170 1.00 73.12 249 ARG A C 1
ATOM 2059 O O . ARG A 1 249 ? -4.408 -1.738 -25.677 1.00 73.12 249 ARG A O 1
ATOM 2066 N N . ILE A 1 250 ? -2.534 -0.509 -25.798 1.00 81.00 250 ILE A N 1
ATOM 2067 C CA . ILE A 1 250 ? -2.994 0.452 -24.795 1.00 81.00 250 ILE A CA 1
ATOM 2068 C C . ILE A 1 250 ? -4.139 1.298 -25.362 1.00 81.00 250 ILE A C 1
ATOM 2070 O O . ILE A 1 250 ? -4.244 1.486 -26.569 1.00 81.00 250 ILE A O 1
ATOM 2074 N N . LYS A 1 251 ? -5.017 1.793 -24.491 1.00 79.44 251 LYS A N 1
ATOM 2075 C CA . LYS A 1 251 ? -6.079 2.749 -24.841 1.00 79.44 251 LYS A CA 1
ATOM 2076 C C . LYS A 1 251 ? -5.642 4.188 -24.602 1.00 79.44 251 LYS A C 1
ATOM 2078 O O . LYS A 1 251 ? -6.115 5.099 -25.279 1.00 79.44 251 LYS A O 1
ATOM 2083 N N . GLU A 1 252 ? -4.771 4.381 -23.618 1.00 79.88 252 GLU A N 1
ATOM 2084 C CA . GLU A 1 252 ? -4.377 5.691 -23.126 1.00 79.88 252 GLU A CA 1
ATOM 2085 C C . GLU A 1 252 ? -2.877 5.729 -22.824 1.00 79.88 252 GLU A C 1
ATOM 2087 O O . GLU A 1 252 ? -2.368 4.913 -22.049 1.00 79.88 252 GLU A O 1
ATOM 2092 N N . LEU A 1 253 ? -2.193 6.713 -23.408 1.00 81.69 253 LEU A N 1
ATOM 2093 C CA . LEU A 1 253 ? -0.817 7.073 -23.086 1.00 81.69 253 LEU A CA 1
ATOM 2094 C C . LEU A 1 253 ? -0.803 8.481 -22.479 1.00 81.69 253 LEU A C 1
ATOM 2096 O O . LEU A 1 253 ? -1.198 9.457 -23.120 1.00 81.69 253 LEU A O 1
ATOM 2100 N N . ARG A 1 254 ? -0.341 8.596 -21.235 1.00 79.75 254 ARG A N 1
ATOM 2101 C CA . ARG A 1 254 ? -0.144 9.867 -20.533 1.00 79.75 254 ARG A CA 1
ATOM 2102 C C . ARG A 1 254 ? 1.339 1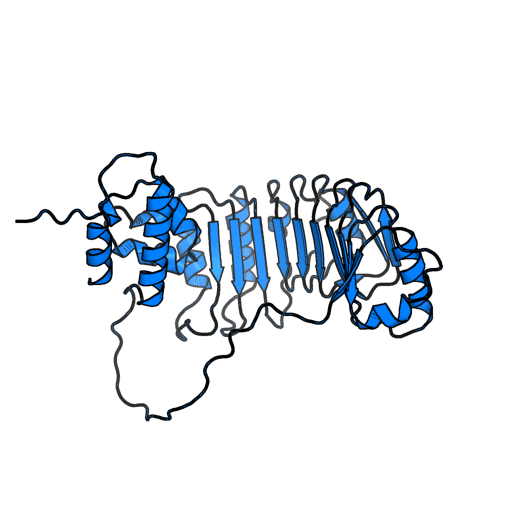0.179 -20.491 1.00 79.75 254 ARG A C 1
ATOM 2104 O O . ARG A 1 254 ? 2.131 9.353 -20.047 1.00 79.75 254 ARG A O 1
ATOM 2111 N N . MET A 1 255 ? 1.707 11.370 -20.939 1.00 74.69 255 MET A N 1
ATOM 2112 C CA . MET A 1 255 ? 3.095 11.821 -20.927 1.00 74.69 255 MET A CA 1
ATOM 2113 C C . MET A 1 255 ? 3.183 13.262 -20.441 1.00 74.69 255 MET A C 1
ATOM 2115 O O . MET A 1 255 ? 2.256 14.055 -20.646 1.00 74.69 255 MET A O 1
ATOM 2119 N N . ASP A 1 256 ? 4.313 13.613 -19.829 1.00 68.25 256 ASP A N 1
ATOM 2120 C CA . ASP A 1 256 ? 4.651 15.014 -19.573 1.00 68.25 256 ASP A CA 1
ATOM 2121 C C . ASP A 1 256 ? 4.667 15.803 -20.899 1.00 68.25 256 ASP A C 1
ATOM 2123 O O . ASP A 1 256 ? 5.193 15.351 -21.919 1.00 68.25 256 ASP A O 1
ATOM 2127 N N . THR A 1 257 ? 4.104 17.012 -20.881 1.00 57.78 257 THR A N 1
ATOM 2128 C CA . THR A 1 257 ? 4.149 17.991 -21.980 1.00 57.78 257 THR A CA 1
ATOM 2129 C C . THR A 1 257 ? 5.525 18.181 -22.626 1.00 57.78 257 THR A C 1
ATOM 2131 O O . THR A 1 257 ? 5.600 18.428 -23.831 1.00 57.78 257 THR A O 1
ATOM 2134 N N . ASN A 1 258 ? 6.620 18.043 -21.873 1.00 56.59 258 ASN A N 1
ATOM 2135 C CA . ASN A 1 258 ? 7.972 18.156 -22.423 1.00 56.59 258 ASN A CA 1
ATOM 2136 C C . ASN A 1 258 ? 8.345 16.989 -23.350 1.00 56.59 258 ASN A C 1
ATOM 2138 O O . ASN A 1 258 ? 9.112 17.188 -24.292 1.00 56.59 258 ASN A O 1
ATOM 2142 N N . LEU A 1 259 ? 7.763 15.806 -23.138 1.00 54.41 259 LEU A N 1
ATOM 2143 C CA . LEU A 1 259 ? 7.970 14.613 -23.967 1.00 54.41 259 LEU A CA 1
ATOM 2144 C C . LEU A 1 259 ? 7.192 14.677 -25.275 1.00 54.41 259 LEU A C 1
ATOM 2146 O O . LEU A 1 259 ? 7.621 14.107 -26.276 1.00 54.41 259 LEU A O 1
ATOM 2150 N N . LEU A 1 260 ? 6.097 15.442 -25.307 1.00 53.56 260 LEU A N 1
ATOM 2151 C CA . LEU A 1 260 ? 5.310 15.593 -26.526 1.00 53.56 260 LEU A CA 1
ATOM 2152 C C . LEU A 1 260 ? 6.094 16.241 -27.664 1.00 53.56 260 LEU A C 1
ATOM 2154 O O . LEU A 1 260 ? 5.869 15.890 -28.817 1.00 53.56 260 LEU A O 1
ATOM 2158 N N . LYS A 1 261 ? 7.060 17.111 -27.345 1.00 51.44 261 LYS A N 1
ATOM 2159 C CA . LYS A 1 261 ? 7.958 17.734 -28.332 1.00 51.44 261 LYS A CA 1
ATOM 2160 C C . LYS A 1 261 ? 8.826 16.713 -29.074 1.00 51.44 261 LYS A C 1
ATOM 2162 O O . LYS A 1 261 ? 9.152 16.947 -30.230 1.00 51.44 261 LYS A O 1
ATOM 2167 N N . TYR A 1 262 ? 9.163 15.598 -28.425 1.00 46.00 262 TYR A N 1
ATOM 2168 C CA . TYR A 1 262 ? 9.945 14.500 -29.005 1.00 46.00 262 TYR A CA 1
ATOM 2169 C C . TYR A 1 262 ? 9.062 13.441 -29.680 1.00 46.00 262 TYR A C 1
ATOM 2171 O O . TYR A 1 262 ? 9.541 12.663 -30.492 1.00 46.00 262 TYR A O 1
ATOM 2179 N N . SER A 1 263 ? 7.764 13.430 -29.370 1.00 46.88 263 SER A N 1
ATOM 2180 C CA . SER A 1 263 ? 6.803 12.423 -29.834 1.00 46.88 263 SER A CA 1
ATOM 2181 C C . SER A 1 263 ? 6.166 12.717 -31.206 1.00 46.88 263 SER A C 1
ATOM 2183 O O . SER A 1 263 ? 5.371 11.923 -31.694 1.00 46.88 263 SER A O 1
ATOM 2185 N N . VAL A 1 264 ? 6.483 13.843 -31.860 1.00 43.41 264 VAL A N 1
ATOM 2186 C CA . VAL A 1 264 ? 5.827 14.262 -33.125 1.00 43.41 264 VAL A CA 1
ATOM 2187 C C . VAL A 1 264 ? 6.475 13.644 -34.383 1.00 43.41 264 VAL A C 1
ATOM 2189 O O . VAL A 1 264 ? 6.457 14.238 -35.455 1.00 43.41 264 VAL A O 1
ATOM 2192 N N . GLN A 1 265 ? 7.044 12.442 -34.277 1.00 45.44 265 GLN A N 1
ATOM 2193 C CA . GLN A 1 265 ? 7.540 11.652 -35.419 1.00 45.44 265 GLN A CA 1
ATOM 2194 C C . GLN A 1 265 ? 7.029 10.202 -35.379 1.00 45.44 265 GLN A C 1
ATOM 2196 O O . GLN A 1 265 ? 7.732 9.269 -35.755 1.00 45.44 265 GLN A O 1
ATOM 2201 N N . PHE A 1 266 ? 5.792 9.981 -34.928 1.00 43.78 266 PHE A N 1
ATOM 2202 C CA . PHE A 1 266 ? 5.126 8.712 -35.213 1.00 43.78 266 PHE A CA 1
ATOM 2203 C C . PHE A 1 266 ? 4.614 8.748 -36.658 1.00 43.78 266 PHE A C 1
ATOM 2205 O O . PHE A 1 266 ? 3.649 9.444 -36.956 1.00 43.78 266 PHE A O 1
ATOM 2212 N N . ASP A 1 267 ? 5.249 7.988 -37.554 1.00 38.91 267 ASP A N 1
ATOM 2213 C CA . ASP A 1 267 ? 4.828 7.810 -38.961 1.00 38.91 267 ASP A CA 1
ATOM 2214 C C . ASP A 1 267 ? 3.466 7.088 -39.111 1.00 38.91 267 ASP A C 1
ATOM 2216 O O . ASP A 1 267 ? 2.997 6.831 -40.220 1.00 38.91 267 ASP A O 1
ATOM 2220 N N . VAL A 1 268 ? 2.815 6.742 -37.996 1.00 42.22 268 VAL A N 1
ATOM 2221 C CA . VAL A 1 268 ? 1.546 6.017 -37.937 1.00 42.22 268 VAL A CA 1
ATOM 2222 C C . VAL A 1 268 ? 0.659 6.693 -36.897 1.00 42.22 268 VAL A C 1
ATOM 2224 O O . VAL A 1 268 ? 1.095 6.882 -35.762 1.00 42.22 268 VAL A O 1
ATOM 2227 N N . ASP A 1 269 ? -0.583 7.026 -37.265 1.00 45.38 269 ASP A N 1
ATOM 2228 C CA . ASP A 1 269 ? -1.598 7.477 -36.307 1.00 45.38 269 ASP A CA 1
ATOM 2229 C C . ASP A 1 269 ? -1.683 6.462 -35.147 1.00 45.38 269 ASP A C 1
ATOM 2231 O O . ASP A 1 269 ? -2.015 5.292 -35.385 1.00 45.38 269 ASP A O 1
ATOM 2235 N N . PRO A 1 270 ? -1.357 6.850 -33.898 1.00 52.00 270 PRO A N 1
ATOM 2236 C CA . PRO A 1 270 ? -1.335 5.899 -32.801 1.00 52.00 270 PRO A CA 1
ATOM 2237 C C . PRO A 1 270 ? -2.750 5.364 -32.531 1.00 52.00 270 PRO A C 1
ATOM 2239 O O . PRO A 1 270 ? -3.707 6.140 -32.508 1.00 52.00 270 PRO A O 1
ATOM 2242 N N . PRO A 1 271 ? -2.922 4.059 -32.242 1.00 52.78 271 PRO A N 1
ATOM 2243 C CA . PRO A 1 271 ? -4.233 3.469 -31.952 1.00 52.78 271 PRO A CA 1
ATOM 2244 C C . PRO A 1 271 ? -4.804 3.872 -30.574 1.00 52.78 271 PRO A C 1
ATOM 2246 O O . PRO A 1 271 ? -5.755 3.253 -30.095 1.00 52.78 271 PRO A O 1
ATOM 2249 N N . PHE A 1 272 ? -4.226 4.879 -29.915 1.00 60.69 272 PHE A N 1
ATOM 2250 C CA . PHE A 1 272 ? -4.506 5.274 -28.537 1.00 60.69 272 PHE A CA 1
ATOM 2251 C C . PHE A 1 272 ? -4.538 6.792 -28.362 1.00 60.69 272 PHE A C 1
ATOM 2253 O O . PHE A 1 272 ? -3.901 7.543 -29.100 1.00 60.69 272 PHE A O 1
ATOM 2260 N N . TYR A 1 273 ? -5.261 7.247 -27.337 1.00 56.94 273 TYR A N 1
ATOM 2261 C CA . TYR A 1 273 ? -5.319 8.664 -26.989 1.00 56.94 273 TYR A CA 1
ATOM 2262 C C . TYR A 1 273 ? -4.048 9.087 -26.253 1.00 56.94 273 TYR A C 1
ATOM 2264 O O . TYR A 1 273 ? -3.683 8.492 -25.235 1.00 56.94 273 TYR A O 1
ATOM 2272 N N . ILE A 1 274 ? -3.400 10.138 -26.755 1.00 58.44 274 ILE A N 1
ATOM 2273 C CA . ILE A 1 274 ? -2.272 10.788 -26.089 1.00 58.44 274 ILE A CA 1
ATOM 2274 C C . ILE A 1 274 ? -2.805 11.974 -25.288 1.00 58.44 274 ILE A C 1
ATOM 2276 O O . ILE A 1 274 ? -3.319 12.940 -25.855 1.00 58.44 274 ILE A O 1
ATOM 2280 N N . HIS A 1 275 ? -2.658 11.917 -23.967 1.00 58.06 275 HIS A N 1
ATOM 2281 C CA . HIS A 1 275 ? -2.970 13.041 -23.092 1.00 58.06 275 HIS A CA 1
ATOM 2282 C C . HIS A 1 275 ? -1.692 13.777 -22.691 1.00 58.06 275 HIS A C 1
ATOM 2284 O O . HIS A 1 275 ? -0.823 13.231 -22.007 1.00 58.06 275 HIS A O 1
ATOM 2290 N N . ALA A 1 276 ? -1.621 15.046 -23.097 1.00 50.00 276 ALA A N 1
ATOM 2291 C CA . ALA A 1 276 ? -0.660 16.014 -22.593 1.00 50.00 276 ALA A CA 1
ATOM 2292 C C . ALA A 1 276 ? -0.988 16.344 -21.137 1.00 50.00 276 ALA A C 1
ATOM 2294 O O . ALA A 1 276 ? -1.965 17.043 -20.861 1.00 50.00 276 ALA A O 1
ATOM 2295 N N . MET A 1 277 ? -0.185 15.855 -20.199 1.00 47.34 277 MET A N 1
ATOM 2296 C CA . MET A 1 277 ? -0.369 16.193 -18.792 1.00 47.34 277 MET A CA 1
ATOM 2297 C C . MET A 1 277 ? 0.350 17.511 -18.502 1.00 47.34 277 MET A C 1
ATOM 2299 O O . MET A 1 277 ? 1.530 17.530 -18.168 1.00 47.34 277 MET A O 1
ATOM 2303 N N . GLY A 1 278 ? -0.358 18.635 -18.647 1.00 38.16 278 GLY A N 1
ATOM 2304 C CA . GLY A 1 278 ? 0.013 19.866 -17.951 1.00 38.16 278 GLY A CA 1
ATOM 2305 C C . GLY A 1 278 ? -0.382 19.711 -16.487 1.00 38.16 278 GLY A C 1
ATOM 2306 O O . GLY A 1 278 ? -1.502 19.278 -16.217 1.00 38.16 278 GLY A O 1
ATOM 2307 N N . PHE A 1 279 ? 0.517 20.021 -15.550 1.00 32.34 279 PHE A N 1
ATOM 2308 C CA . PHE A 1 279 ? 0.238 19.950 -14.114 1.00 32.34 279 PHE A CA 1
ATOM 2309 C C . PHE A 1 279 ? -1.127 20.577 -13.781 1.00 32.34 279 PHE A C 1
ATOM 2311 O O . PHE A 1 279 ? -1.272 21.795 -13.704 1.00 32.34 279 PHE A O 1
ATOM 2318 N N . THR A 1 280 ? -2.129 19.738 -13.534 1.00 26.70 280 THR A N 1
ATOM 2319 C CA . THR A 1 280 ? -3.323 20.114 -12.784 1.00 26.70 280 THR A CA 1
ATOM 2320 C C . THR A 1 280 ? -3.318 19.259 -11.537 1.00 26.70 280 THR A C 1
ATOM 2322 O O . THR A 1 280 ? -3.880 18.171 -11.467 1.00 26.70 280 THR A O 1
ATOM 2325 N N . MET A 1 281 ? -2.605 19.766 -10.532 1.00 28.77 281 MET A N 1
ATOM 2326 C CA . MET A 1 281 ? -2.857 19.351 -9.163 1.00 28.77 281 MET A CA 1
ATOM 2327 C C . MET A 1 281 ? -4.365 19.468 -8.877 1.00 28.77 281 MET A C 1
ATOM 2329 O O . MET A 1 281 ? -4.977 20.446 -9.324 1.00 28.77 281 MET A O 1
ATOM 2333 N N . PRO A 1 282 ? -4.969 18.564 -8.084 1.00 24.36 282 PRO A N 1
ATOM 2334 C CA . PRO A 1 282 ? -6.254 18.868 -7.466 1.00 24.36 282 PRO A CA 1
ATOM 2335 C C . PRO A 1 282 ? -6.129 20.219 -6.738 1.00 24.36 282 PRO A C 1
ATOM 2337 O O . PRO A 1 282 ? -5.075 20.495 -6.151 1.00 24.36 282 PRO A O 1
ATOM 2340 N N . PRO A 1 283 ? -7.140 21.104 -6.823 1.00 22.81 283 PRO A N 1
ATOM 2341 C CA . PRO A 1 283 ? -7.014 22.477 -6.360 1.00 22.81 283 PRO A CA 1
ATOM 2342 C C . PRO A 1 283 ? -6.588 22.497 -4.891 1.00 22.81 283 PRO A C 1
ATOM 2344 O O . PRO A 1 283 ? -7.345 22.113 -4.002 1.00 22.81 283 PRO A O 1
ATOM 2347 N N . LYS A 1 284 ? -5.367 22.984 -4.627 1.00 31.22 284 LYS A N 1
ATOM 2348 C CA . LYS A 1 284 ? -5.007 23.481 -3.300 1.00 31.22 284 LYS A CA 1
ATOM 2349 C C . LYS A 1 284 ? -5.973 24.627 -3.025 1.00 31.22 284 LYS A C 1
ATOM 2351 O O . LYS A 1 284 ? -5.907 25.648 -3.710 1.00 31.22 284 LYS A O 1
ATOM 2356 N N . ASN A 1 285 ? -6.876 24.446 -2.066 1.00 25.73 285 ASN A N 1
ATOM 2357 C CA . ASN A 1 285 ? -7.753 25.499 -1.564 1.00 25.73 285 ASN A CA 1
ATOM 2358 C C . ASN A 1 285 ? -6.881 26.628 -0.986 1.00 25.73 285 ASN A C 1
ATOM 2360 O O . ASN A 1 285 ? -6.558 26.659 0.194 1.00 25.73 285 ASN A O 1
ATOM 2364 N N . LYS A 1 286 ? -6.444 27.551 -1.845 1.00 31.52 286 LYS A N 1
ATOM 2365 C CA . LYS A 1 286 ? -5.787 28.801 -1.464 1.00 31.52 286 LYS A CA 1
ATOM 2366 C C . LYS A 1 286 ? -6.845 29.895 -1.362 1.00 31.52 286 LYS A C 1
ATOM 2368 O O . LYS A 1 286 ? -6.967 30.736 -2.245 1.00 31.52 286 LYS A O 1
ATOM 2373 N N . LYS A 1 287 ? -7.612 29.854 -0.276 1.00 26.59 287 LYS A N 1
ATOM 2374 C CA . LYS A 1 287 ? -8.315 30.985 0.354 1.00 26.59 287 LYS A CA 1
ATOM 2375 C C . LYS A 1 287 ? -8.358 30.616 1.846 1.00 26.59 287 LYS A C 1
ATOM 2377 O O . LYS A 1 287 ? -8.850 29.546 2.150 1.00 26.59 287 LYS A O 1
ATOM 2382 N N . ALA A 1 288 ? -7.814 31.351 2.806 1.00 26.97 288 ALA A N 1
ATOM 2383 C CA . ALA A 1 288 ? -7.590 32.780 2.888 1.00 26.97 288 ALA A CA 1
ATOM 2384 C C . ALA A 1 288 ? -6.345 33.080 3.744 1.00 26.97 288 ALA A C 1
ATOM 2386 O O . ALA A 1 288 ? -6.164 32.511 4.814 1.00 26.97 288 ALA A O 1
ATOM 2387 N N . GLN A 1 289 ? -5.517 34.012 3.282 1.00 26.45 289 GLN A N 1
ATOM 2388 C CA . GLN A 1 289 ? -4.659 34.814 4.146 1.00 26.45 289 GLN A CA 1
ATOM 2389 C C . GLN A 1 289 ? -5.073 36.261 3.919 1.00 26.45 289 GLN A C 1
ATOM 2391 O O . GLN A 1 289 ? -4.872 36.778 2.823 1.00 26.45 289 GLN A O 1
ATOM 2396 N N . GLN A 1 290 ? -5.671 36.875 4.937 1.00 26.72 290 GLN A N 1
ATOM 2397 C CA . GLN A 1 290 ? -5.579 38.307 5.203 1.00 26.72 290 GLN A CA 1
ATOM 2398 C C . GLN A 1 290 ? -6.095 38.591 6.621 1.00 26.72 290 GLN A C 1
ATOM 2400 O O . GLN A 1 290 ? -7.280 38.423 6.879 1.00 26.72 290 GLN A O 1
ATOM 2405 N N . GLU A 1 291 ? -5.147 39.024 7.468 1.00 26.09 291 GLU A N 1
ATOM 2406 C CA . GLU A 1 291 ? -5.280 39.911 8.643 1.00 26.09 291 GLU A CA 1
ATOM 2407 C C . GLU A 1 291 ? -6.070 39.354 9.855 1.00 26.09 291 GLU A C 1
ATOM 2409 O O . GLU A 1 291 ? -7.083 38.689 9.713 1.00 26.09 291 GLU A O 1
ATOM 2414 N N . VAL A 1 292 ? -5.653 39.507 11.119 1.00 27.53 292 VAL A N 1
ATOM 2415 C CA . VAL A 1 292 ? -5.221 40.718 11.837 1.00 27.53 292 VAL A CA 1
ATOM 2416 C C . VAL A 1 292 ? -4.298 40.335 13.012 1.00 27.53 292 VAL A C 1
ATOM 2418 O O . VAL A 1 292 ? -4.503 39.328 13.685 1.00 27.53 292 VAL A O 1
ATOM 2421 N N . ILE A 1 293 ? -3.293 41.177 13.260 1.00 29.50 293 ILE A N 1
ATOM 2422 C CA . ILE A 1 293 ? -2.369 41.152 14.405 1.00 29.50 293 ILE A CA 1
ATOM 2423 C C . ILE A 1 293 ? -3.125 41.508 15.699 1.00 29.50 293 ILE A C 1
ATOM 2425 O O . ILE A 1 293 ? -3.767 42.555 15.758 1.00 29.50 293 ILE A O 1
ATOM 2429 N N . GLY A 1 294 ? -3.005 40.676 16.740 1.00 25.67 294 GLY A N 1
ATOM 2430 C CA . GLY A 1 294 ? -3.553 40.930 18.077 1.00 25.67 294 GLY A CA 1
ATOM 2431 C C . GLY A 1 294 ? -2.761 40.219 19.183 1.00 25.67 294 GLY A C 1
ATOM 2432 O O . GLY A 1 294 ? -2.505 39.025 19.099 1.00 25.67 294 GLY A O 1
ATOM 2433 N N . ASP A 1 295 ? -2.367 41.016 20.172 1.00 26.02 295 ASP A N 1
ATOM 2434 C CA . ASP A 1 295 ? -1.501 40.819 21.350 1.00 26.02 295 ASP A CA 1
ATOM 2435 C C . ASP A 1 295 ? -1.761 39.540 22.200 1.00 26.02 295 ASP A C 1
ATOM 2437 O O . ASP A 1 295 ? -2.926 39.205 22.438 1.00 26.02 295 ASP A O 1
ATOM 2441 N N . PRO A 1 296 ? -0.730 38.826 22.717 1.00 29.53 296 PRO A N 1
ATOM 2442 C CA . PRO A 1 296 ? -0.914 37.629 23.526 1.00 29.53 296 PRO A CA 1
ATOM 2443 C C . PRO A 1 296 ? -0.964 37.972 25.020 1.00 29.53 296 PRO A C 1
ATOM 2445 O O . PRO A 1 296 ? 0.057 38.240 25.652 1.00 29.53 296 PRO A O 1
ATOM 2448 N N . SER A 1 297 ? -2.144 37.877 25.632 1.00 28.23 297 SER A N 1
ATOM 2449 C CA . SER A 1 297 ? -2.227 37.711 27.085 1.00 28.23 297 SER A CA 1
ATOM 2450 C C . SER A 1 297 ? -3.457 36.906 27.526 1.00 28.23 297 SER A C 1
ATOM 2452 O O . SER A 1 297 ? -4.565 37.122 27.047 1.00 28.23 297 SER A O 1
ATOM 2454 N N . GLN A 1 298 ? -3.202 36.022 28.502 1.00 29.94 298 GLN A N 1
ATOM 2455 C CA . GLN A 1 298 ? -4.123 35.311 29.410 1.00 29.94 298 GLN A CA 1
ATOM 2456 C C . GLN A 1 298 ? -4.600 33.883 29.049 1.00 29.94 298 GLN A C 1
ATOM 2458 O O . GLN A 1 298 ? -5.628 33.659 28.424 1.00 29.94 298 GLN A O 1
ATOM 2463 N N . ASP A 1 299 ? -3.823 32.906 29.536 1.00 29.31 299 ASP A N 1
ATOM 2464 C CA . ASP A 1 299 ? -4.204 31.891 30.541 1.00 29.31 299 ASP A CA 1
ATOM 2465 C C . ASP A 1 299 ? -5.585 31.189 30.495 1.00 29.31 299 ASP A C 1
ATOM 2467 O O . ASP A 1 299 ? -6.600 31.732 30.920 1.00 29.31 299 ASP A O 1
ATOM 2471 N N . THR A 1 300 ? -5.572 29.885 30.160 1.00 27.92 300 THR A N 1
ATOM 2472 C CA . THR A 1 300 ? -5.913 28.696 31.005 1.00 27.92 300 THR A CA 1
ATOM 2473 C C . THR A 1 300 ? -6.639 27.552 30.257 1.00 27.92 300 THR A C 1
ATOM 2475 O O . THR A 1 300 ? -7.434 27.794 29.350 1.00 27.92 300 THR A O 1
ATOM 2478 N N . PRO A 1 301 ? -6.399 26.267 30.621 1.00 32.91 301 PRO A N 1
ATOM 2479 C CA . PRO A 1 301 ? -6.779 25.108 29.812 1.00 32.91 301 PRO A CA 1
ATOM 2480 C C . PRO A 1 301 ? -8.094 24.458 30.274 1.00 32.91 301 PRO A C 1
ATOM 2482 O O . PRO A 1 301 ? -8.132 23.769 31.293 1.00 32.91 301 PRO A O 1
ATOM 2485 N N . LYS A 1 302 ? -9.171 24.601 29.491 1.00 32.59 302 LYS A N 1
ATOM 2486 C CA . LYS A 1 302 ? -10.389 23.770 29.596 1.00 32.59 302 LYS A CA 1
ATOM 2487 C C . LYS A 1 302 ? -11.093 23.635 28.244 1.00 32.59 302 LYS A C 1
ATOM 2489 O O . LYS A 1 302 ? -12.125 24.258 28.037 1.00 32.59 302 LYS A O 1
ATOM 2494 N N . GLN A 1 303 ? -10.573 22.812 27.334 1.00 34.38 303 GLN A N 1
ATOM 2495 C CA . GLN A 1 303 ? -11.344 22.309 26.184 1.00 34.38 303 GLN A CA 1
ATOM 2496 C C . GLN A 1 303 ? -10.592 21.164 25.494 1.00 34.38 303 GLN A C 1
ATOM 2498 O O . GLN A 1 303 ? -9.916 21.336 24.489 1.00 34.38 303 GLN A O 1
ATOM 2503 N N . ALA A 1 304 ? -10.716 19.961 26.041 1.00 34.53 304 ALA A N 1
ATOM 2504 C CA . ALA A 1 304 ? -10.428 18.735 25.311 1.00 34.53 304 ALA A CA 1
ATOM 2505 C C . ALA A 1 304 ? -11.679 17.858 25.433 1.00 34.53 304 ALA A C 1
ATOM 2507 O O . ALA A 1 304 ? -12.095 17.577 26.554 1.00 34.53 304 ALA A 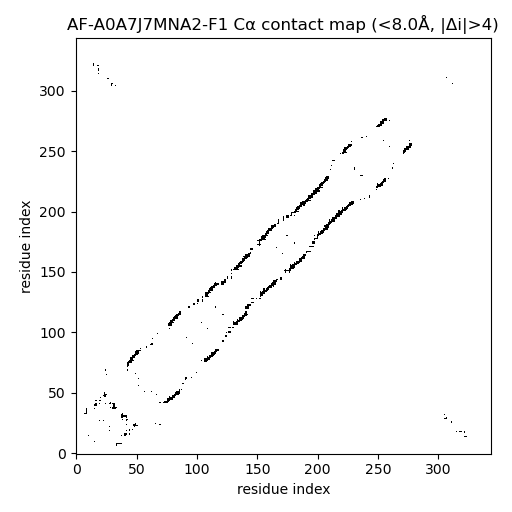O 1
ATOM 2508 N N . ASN A 1 305 ? -12.283 17.495 24.294 1.00 41.91 305 ASN A N 1
ATOM 2509 C CA . ASN A 1 305 ? -13.452 16.603 24.104 1.00 41.91 305 ASN A CA 1
ATOM 2510 C C . ASN A 1 305 ? -14.791 17.231 23.672 1.00 41.91 305 ASN A C 1
ATOM 2512 O O . ASN A 1 305 ? -15.826 16.586 23.820 1.00 41.91 305 ASN A O 1
ATOM 2516 N N . LYS A 1 306 ? -14.818 18.425 23.068 1.00 48.53 306 LYS A N 1
ATOM 2517 C CA . LYS A 1 306 ? -16.018 18.874 22.334 1.00 48.53 306 LYS A CA 1
ATOM 2518 C C . LYS A 1 306 ? -15.871 18.518 20.848 1.00 48.53 306 LYS A C 1
ATOM 2520 O O . LYS A 1 306 ? -14.800 18.743 20.286 1.00 48.53 306 LYS A O 1
ATOM 2525 N N . LEU A 1 307 ? -16.913 17.962 20.219 1.00 55.38 307 LEU A N 1
ATOM 2526 C CA . LEU A 1 307 ? -17.007 17.957 18.753 1.00 55.38 307 LEU A CA 1
ATOM 2527 C C . LEU A 1 307 ? -16.909 19.419 18.290 1.00 55.38 307 LEU A C 1
ATOM 2529 O O . LEU A 1 307 ? -17.645 20.268 18.798 1.00 55.38 307 LEU A O 1
ATOM 2533 N N . ASN A 1 308 ? -15.967 19.735 17.400 1.00 64.06 308 ASN A N 1
ATOM 2534 C CA . ASN A 1 308 ? -15.889 21.072 16.810 1.00 64.06 308 ASN A CA 1
ATOM 2535 C C . ASN A 1 308 ? -17.006 21.235 15.755 1.00 64.06 308 ASN A C 1
ATOM 2537 O O . ASN A 1 308 ? -17.591 20.251 15.297 1.00 64.06 308 ASN A O 1
ATOM 2541 N N . GLY A 1 309 ? -17.344 22.480 15.402 1.00 61.50 309 GLY A N 1
ATOM 2542 C CA . GLY A 1 309 ? -18.497 22.773 14.538 1.00 61.50 309 GLY A CA 1
ATOM 2543 C C . GLY A 1 309 ? -18.425 22.111 13.155 1.00 61.50 309 GLY A C 1
ATOM 2544 O O . GLY A 1 309 ? -19.434 21.615 12.660 1.00 61.50 309 GLY A O 1
ATOM 2545 N N . GLU A 1 310 ? -17.233 22.029 12.559 1.00 64.75 310 GLU A N 1
ATOM 2546 C CA . GLU A 1 310 ? -17.029 21.385 11.252 1.00 64.75 310 GLU A CA 1
ATOM 2547 C C . GLU A 1 310 ? -17.206 19.864 11.301 1.00 64.75 310 GLU A C 1
ATOM 2549 O O . GLU A 1 310 ? -17.828 19.276 10.409 1.00 64.75 310 GLU A O 1
ATOM 2554 N N . MET A 1 311 ? -16.727 19.211 12.363 1.00 65.06 311 MET A N 1
ATOM 2555 C CA . MET A 1 311 ? -16.946 17.779 12.555 1.00 65.06 311 MET A CA 1
ATOM 2556 C C . MET A 1 311 ? -18.407 17.471 12.829 1.00 65.06 311 MET A C 1
ATOM 2558 O O . MET A 1 311 ? -18.917 16.496 12.289 1.00 65.06 311 MET A O 1
ATOM 2562 N N . LEU A 1 312 ? -19.092 18.299 13.623 1.00 66.81 312 LEU A N 1
ATOM 2563 C CA . LEU A 1 312 ? -20.524 18.139 13.858 1.00 66.81 312 LEU A CA 1
ATOM 2564 C C . LEU A 1 312 ? -21.297 18.248 12.536 1.00 66.81 312 LEU A C 1
ATOM 2566 O O . LEU A 1 312 ? -22.138 17.402 12.249 1.00 66.81 312 LEU A O 1
ATOM 2570 N N . TYR A 1 313 ? -20.965 19.225 11.687 1.00 68.56 313 TYR A N 1
ATOM 2571 C CA . TYR A 1 313 ? -21.588 19.377 10.372 1.00 68.56 313 TYR A CA 1
ATOM 2572 C C . TYR A 1 313 ? -21.330 18.169 9.463 1.00 68.56 313 TYR A C 1
ATOM 2574 O O . TYR A 1 313 ? -22.268 17.626 8.877 1.00 68.56 313 TYR A O 1
ATOM 2582 N N . THR A 1 314 ? -20.079 17.711 9.382 1.00 71.19 314 THR A N 1
ATOM 2583 C CA . THR A 1 314 ? -19.695 16.532 8.588 1.00 71.19 314 THR A CA 1
ATOM 2584 C C . THR A 1 314 ? -20.402 15.276 9.097 1.00 71.19 314 THR A C 1
ATOM 2586 O O . THR A 1 314 ? -20.971 14.517 8.315 1.00 71.19 314 THR A O 1
ATOM 2589 N N . PHE A 1 315 ? -20.444 15.092 10.416 1.00 73.56 315 PHE A N 1
ATOM 2590 C CA . PHE A 1 315 ? -21.150 14.000 11.075 1.00 73.56 315 PHE A CA 1
ATOM 2591 C C . PHE A 1 315 ? -22.648 14.021 10.773 1.00 73.56 315 PHE A C 1
ATOM 2593 O O . PHE A 1 315 ? -23.203 13.007 10.360 1.00 73.56 315 PHE A O 1
ATOM 2600 N N . LEU A 1 316 ? -23.307 15.175 10.897 1.00 74.69 316 LEU A N 1
ATOM 2601 C CA . LEU A 1 316 ? -24.730 15.315 10.592 1.00 74.69 316 LEU A CA 1
ATOM 2602 C C . LEU A 1 316 ? -25.030 15.102 9.103 1.00 74.69 316 LEU A C 1
ATOM 2604 O O . LEU A 1 316 ? -26.033 14.470 8.767 1.00 74.69 316 LEU A O 1
ATOM 2608 N N . ALA A 1 317 ? -24.155 15.570 8.208 1.00 74.94 317 ALA A N 1
ATOM 2609 C CA . ALA A 1 317 ? -24.270 15.328 6.773 1.00 74.94 317 ALA A CA 1
ATOM 2610 C C . ALA A 1 317 ? -24.159 13.832 6.438 1.00 74.94 317 ALA A C 1
ATOM 2612 O O . ALA A 1 317 ? -24.951 13.323 5.642 1.00 74.94 317 ALA A O 1
ATOM 2613 N N . LEU A 1 318 ? -23.234 13.112 7.084 1.00 76.75 318 LEU A N 1
ATOM 2614 C CA . LEU A 1 318 ? -23.095 11.663 6.943 1.00 76.75 318 LEU A CA 1
ATOM 2615 C C . LEU A 1 318 ? -24.301 10.920 7.517 1.00 76.75 318 LEU A C 1
ATOM 2617 O O . LEU A 1 318 ? -24.876 10.095 6.816 1.00 76.75 318 LEU A O 1
ATOM 2621 N N . CYS A 1 319 ? -24.751 11.259 8.728 1.00 73.12 319 CYS A N 1
ATOM 2622 C CA . CYS A 1 319 ? -25.974 10.705 9.315 1.00 73.12 319 CYS A CA 1
ATOM 2623 C C . CYS A 1 319 ? -27.167 10.862 8.366 1.00 73.12 319 CYS A C 1
ATOM 2625 O O . CYS A 1 319 ? -27.904 9.906 8.135 1.00 73.12 319 CYS A O 1
ATOM 2627 N N . LYS A 1 320 ? -27.330 12.048 7.767 1.00 73.00 320 LYS A N 1
ATOM 2628 C CA . LYS A 1 320 ? -28.387 12.312 6.788 1.00 73.00 320 LYS A CA 1
ATOM 2629 C C . LYS A 1 320 ? -28.249 11.459 5.532 1.00 73.00 320 LYS A C 1
ATOM 2631 O O . LYS A 1 320 ? -29.213 10.801 5.154 1.00 73.00 320 LYS A O 1
ATOM 2636 N N . ARG A 1 321 ? -27.062 11.422 4.921 1.00 79.06 321 ARG A N 1
ATOM 2637 C CA . ARG A 1 321 ? -26.781 10.606 3.729 1.00 79.06 321 ARG A CA 1
ATOM 2638 C C . ARG A 1 321 ? -27.095 9.132 3.980 1.00 79.06 321 ARG A C 1
ATOM 2640 O O . ARG A 1 321 ? -27.766 8.484 3.184 1.00 79.06 321 ARG A O 1
ATOM 2647 N N . GLU A 1 322 ? -26.632 8.608 5.107 1.00 71.81 322 GLU A N 1
ATOM 2648 C CA . GLU A 1 322 ? -26.782 7.206 5.478 1.00 71.81 322 GLU A CA 1
ATOM 2649 C C . GLU A 1 322 ? -28.244 6.836 5.758 1.00 71.81 322 GLU A C 1
ATOM 2651 O O . GLU A 1 322 ? -28.735 5.829 5.238 1.00 71.81 322 GLU A O 1
ATOM 2656 N N . LEU A 1 323 ? -28.977 7.699 6.468 1.00 64.62 323 LEU A N 1
ATOM 2657 C CA . LEU A 1 323 ? -30.418 7.555 6.702 1.00 64.62 323 LEU A CA 1
ATOM 2658 C C . LEU A 1 323 ? -31.250 7.677 5.414 1.00 64.62 323 LEU A C 1
ATOM 2660 O O . LEU A 1 323 ? -32.261 6.995 5.261 1.00 64.62 323 LEU A O 1
ATOM 2664 N N . GLU A 1 324 ? -30.825 8.497 4.451 1.00 67.12 324 GLU A N 1
ATOM 2665 C CA .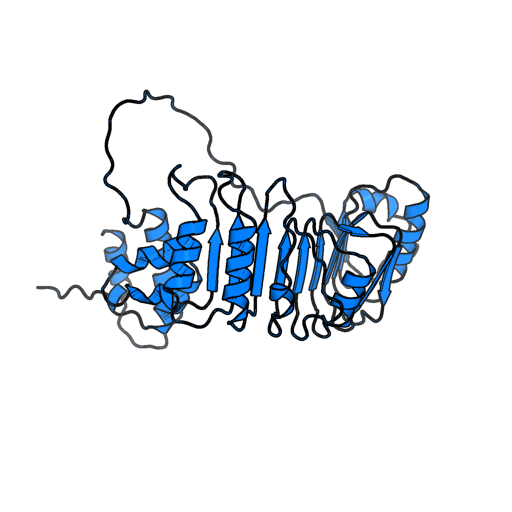 GLU A 1 324 ? -31.475 8.601 3.138 1.00 67.12 324 GLU A CA 1
ATOM 2666 C C . GLU A 1 324 ? -31.223 7.364 2.259 1.00 67.12 324 GLU A C 1
ATOM 2668 O O . GLU A 1 324 ? -32.111 6.972 1.499 1.00 67.12 324 GLU A O 1
ATOM 2673 N N . THR A 1 325 ? -30.055 6.720 2.388 1.00 58.09 325 THR A N 1
ATOM 2674 C CA . THR A 1 325 ? -29.728 5.472 1.668 1.00 58.09 325 THR A CA 1
ATOM 2675 C C . THR A 1 325 ? -30.350 4.215 2.280 1.00 58.09 325 THR A C 1
ATOM 2677 O O . THR A 1 325 ? -30.523 3.227 1.576 1.00 58.09 325 THR A O 1
ATOM 2680 N N . THR A 1 326 ? -30.732 4.237 3.561 1.00 53.50 326 THR A N 1
ATOM 2681 C CA . THR A 1 326 ? -31.324 3.090 4.283 1.00 53.50 326 THR A CA 1
ATOM 2682 C C . THR A 1 326 ? -32.858 3.034 4.217 1.00 53.50 326 THR A C 1
ATOM 2684 O O . THR A 1 326 ? -33.489 2.378 5.042 1.00 53.50 326 THR A O 1
ATOM 2687 N N . LYS A 1 327 ? -33.477 3.659 3.202 1.00 46.25 327 LYS A N 1
ATOM 2688 C CA . LYS A 1 327 ? -34.942 3.758 3.006 1.00 46.25 327 LYS A CA 1
ATOM 2689 C C . LYS A 1 327 ? -35.743 2.441 2.942 1.00 46.25 327 LYS A C 1
ATOM 2691 O O . LYS A 1 327 ? -36.963 2.520 2.846 1.00 46.25 327 LYS A O 1
ATOM 2696 N N . ASP A 1 328 ? -35.116 1.277 3.088 1.00 37.50 328 ASP A N 1
ATOM 2697 C CA . ASP A 1 328 ? -35.802 -0.014 3.245 1.00 37.50 328 ASP A CA 1
ATOM 2698 C C . ASP A 1 328 ? -36.057 -0.446 4.702 1.00 37.50 328 ASP A C 1
ATOM 2700 O O . ASP A 1 328 ? -36.645 -1.501 4.929 1.00 37.50 328 ASP A O 1
ATOM 2704 N N . VAL A 1 329 ? -35.727 0.368 5.715 1.00 40.28 329 VAL A N 1
ATOM 2705 C CA . VAL A 1 329 ? -36.178 0.117 7.100 1.00 40.28 329 VAL A CA 1
ATOM 2706 C C . VAL A 1 329 ? -37.056 1.265 7.608 1.00 40.28 329 VAL A C 1
ATOM 2708 O O . VAL A 1 329 ? -36.620 2.163 8.316 1.00 40.28 329 VAL A O 1
ATOM 2711 N N . ALA A 1 330 ? -38.326 1.179 7.202 1.00 33.00 330 ALA A N 1
ATOM 2712 C CA . ALA A 1 330 ? -39.542 1.677 7.855 1.00 33.00 330 ALA A CA 1
ATOM 2713 C C . ALA A 1 330 ? -39.657 3.180 8.215 1.00 33.00 330 ALA A C 1
ATOM 2715 O O . ALA A 1 330 ? -39.192 3.660 9.244 1.00 33.00 330 ALA A O 1
ATOM 2716 N N . SER A 1 331 ? -40.440 3.883 7.385 1.00 39.66 331 SER A N 1
ATOM 2717 C CA . SER A 1 331 ? -41.528 4.805 7.773 1.00 39.66 331 SER A CA 1
ATOM 2718 C C . SER A 1 331 ? -41.397 5.531 9.126 1.00 39.66 331 SER A C 1
ATOM 2720 O O . SER A 1 331 ? -41.862 5.037 10.153 1.00 39.66 331 SER A O 1
ATOM 2722 N N . GLY A 1 332 ? -40.881 6.762 9.118 1.00 40.34 332 GLY A N 1
ATOM 2723 C CA . GLY A 1 332 ? -41.002 7.634 10.295 1.00 40.34 332 GLY A CA 1
ATOM 2724 C C . GLY A 1 332 ? -40.383 9.025 10.182 1.00 40.34 332 GLY A C 1
ATOM 2725 O O . GLY A 1 332 ? -40.782 9.929 10.910 1.00 40.34 332 GLY A O 1
ATOM 2726 N N . LEU A 1 333 ? -39.443 9.250 9.264 1.00 42.12 333 LEU A N 1
ATOM 2727 C CA . LEU A 1 333 ? -38.741 10.532 9.188 1.00 42.12 333 LEU A CA 1
ATOM 2728 C C . LEU A 1 333 ? -39.441 11.495 8.214 1.00 42.12 333 LEU A C 1
ATOM 2730 O O . LEU A 1 333 ? -39.170 11.506 7.014 1.00 42.12 333 LEU A O 1
ATOM 2734 N N . SER A 1 334 ? -40.354 12.311 8.751 1.00 39.69 334 SER A N 1
ATOM 2735 C CA . SER A 1 334 ? -40.835 13.535 8.091 1.00 39.69 334 SER A CA 1
ATOM 2736 C C . SER A 1 334 ? -39.677 14.527 7.905 1.00 39.69 334 SER A C 1
ATOM 2738 O O . SER A 1 334 ? -38.766 14.599 8.733 1.00 39.69 334 SER A O 1
ATOM 2740 N N . LYS A 1 335 ? -39.742 15.338 6.837 1.00 40.09 335 LYS A N 1
ATOM 2741 C CA . LYS A 1 335 ? -38.833 16.468 6.554 1.00 40.09 335 LYS A CA 1
ATOM 2742 C C . LYS A 1 335 ? -38.642 17.407 7.759 1.00 40.09 335 LYS A C 1
ATOM 2744 O O . LYS A 1 335 ? -37.573 18.001 7.878 1.00 40.09 335 LYS A O 1
ATOM 2749 N N . ASP A 1 336 ? -39.625 17.482 8.655 1.00 40.16 336 ASP A N 1
ATOM 2750 C CA . ASP A 1 336 ? -39.629 18.365 9.829 1.00 40.16 336 ASP A CA 1
ATOM 2751 C C . ASP A 1 336 ? -38.693 17.917 10.967 1.00 40.16 336 ASP A C 1
ATOM 2753 O O . ASP A 1 336 ? -38.351 18.722 11.831 1.00 40.16 336 ASP A O 1
ATOM 2757 N N . SER A 1 337 ? -38.227 16.661 10.985 1.00 41.78 337 SER A N 1
ATOM 2758 C CA . SER A 1 337 ? -37.270 16.201 12.011 1.00 41.78 337 SER A CA 1
ATOM 2759 C C . SER A 1 337 ? -35.842 16.710 11.772 1.00 41.78 337 SER A C 1
ATOM 2761 O O . SER A 1 337 ? -35.044 16.761 12.706 1.00 41.78 337 SER A O 1
ATOM 2763 N N . TRP A 1 338 ? -35.508 17.119 10.543 1.00 41.84 338 TRP A N 1
ATOM 2764 C CA . TRP A 1 338 ? -34.151 17.539 10.167 1.00 41.84 338 TRP A CA 1
ATOM 2765 C C . TRP A 1 338 ? -33.828 18.995 10.508 1.00 41.84 338 TRP A C 1
ATOM 2767 O O . TRP A 1 338 ? -32.660 19.325 10.703 1.00 41.84 338 TRP A O 1
ATOM 2777 N N . THR A 1 339 ? -34.832 19.870 10.590 1.00 36.66 339 THR A N 1
ATOM 2778 C CA . THR A 1 339 ? -34.642 21.275 10.985 1.00 36.66 339 THR A CA 1
ATOM 2779 C C . THR A 1 339 ? -34.256 21.401 12.457 1.00 36.66 339 THR A C 1
ATOM 2781 O O . THR A 1 339 ? -33.411 22.227 12.776 1.00 36.66 339 THR A O 1
ATOM 2784 N N . LYS A 1 340 ? -34.760 20.516 13.328 1.00 38.81 340 LYS A N 1
ATOM 2785 C CA . LYS A 1 340 ? -34.443 20.526 14.766 1.00 38.81 340 LYS A CA 1
ATOM 2786 C C . LYS A 1 340 ? -33.016 20.106 15.117 1.00 38.81 340 LYS A C 1
ATOM 2788 O O . LYS A 1 340 ? -32.431 20.693 16.011 1.00 38.81 340 LYS A O 1
ATOM 2793 N N . ILE A 1 341 ? -32.429 19.144 14.400 1.00 42.66 341 ILE A N 1
ATOM 2794 C CA . ILE A 1 341 ? -31.048 18.685 14.666 1.00 42.66 341 ILE A CA 1
ATOM 2795 C C . ILE A 1 341 ? -30.004 19.757 14.288 1.00 42.66 341 ILE A C 1
ATOM 2797 O O . ILE A 1 341 ? -28.867 19.709 14.734 1.00 42.66 341 ILE A O 1
ATOM 2801 N N . ARG A 1 342 ? -30.374 20.731 13.448 1.00 33.22 342 ARG A N 1
ATOM 2802 C CA . ARG A 1 342 ? -29.482 21.811 13.003 1.00 33.22 342 ARG A CA 1
ATOM 2803 C C . ARG A 1 342 ? -29.473 23.020 13.956 1.00 33.22 342 ARG A C 1
ATOM 2805 O O . ARG A 1 342 ? -28.619 23.887 13.792 1.00 33.22 342 ARG A O 1
ATOM 2812 N N . GLU A 1 343 ? -30.423 23.100 14.888 1.00 32.69 343 GLU A N 1
ATOM 2813 C CA . GLU A 1 343 ? -30.606 24.233 15.812 1.00 32.69 343 GLU A CA 1
ATOM 2814 C C . GLU A 1 343 ? -30.076 23.970 17.240 1.00 32.69 343 GLU A C 1
ATOM 2816 O O . GLU A 1 343 ? -30.000 24.914 18.027 1.00 32.69 343 GLU A O 1
ATOM 2821 N N . GLU A 1 344 ? -29.669 22.734 17.559 1.00 36.28 344 GLU A N 1
ATOM 2822 C CA . GLU A 1 344 ? -29.001 22.318 18.813 1.00 36.28 344 GLU A CA 1
ATOM 2823 C C . GLU A 1 344 ? -27.509 22.040 18.579 1.00 36.28 344 GLU A C 1
ATOM 2825 O O . GLU A 1 344 ? -26.698 22.376 19.478 1.00 36.28 344 GLU A O 1
#